Protein AF-A0A1J4JRG1-F1 (afdb_monomer)

pLDDT: mean 78.75, std 15.57, range [32.66, 96.19]

Secondary structure (DSSP, 8-state):
-HHHHHHHHTTSS---HHHHH-EEEEEEEEEE-TT-SS-EEEEEEEEEEE-SSTTEEEEEEEETTT--EEEEEEEEEETTEEEEEEEEEEETTEEEEEEEEEE--S--TT-EEEEEEETTTEEEEEEE-SSSEEEEEEEESSSS-EEEEEEEE-----SSHHHHHHHHHHHHHHHHHHHHHHHHHHHHHHHHHHHHHHHHHHHHHHHHHHHHHHHHHTT--

Mean p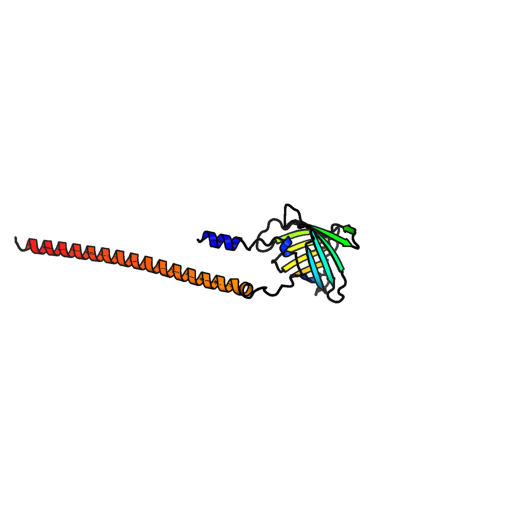redicted aligned error: 15.13 Å

Nearest PDB structures (foldseek):
  7sfp-assembly1_A  TM=6.034E-01  e=2.133E-04  Streptomyces ossamyceticus
  2o62-assembly1_A  TM=6.431E-01  e=3.168E-03  Nostoc punctiforme PCC 73102
  2o62-assembly2_B  TM=5.692E-01  e=1.614E-03  Nostoc punctiforme PCC 73102
  5yvf-assembly3_C  TM=5.705E-01  e=1.986E-03  Arabidopsis thaliana
  2vh9-assembly2_B  TM=2.323E-01  e=1.873E+00  Tropaeolum majus

Sequence (221 aa):
MFFFLLSLIFSETHADVQEIILGSWTVTAKHFSGKEEFPNEESFNFISRRTDTRSIITAQLFKTDVSDTVFNATLTFDSKSKGKFILTEYQSNHFIKTIANFDFSPILPPHISSVGDWGDDKTFNSILITNQIAQLTLFDKNSLNWTVFQFDKVGDAPKSFIDKYFSWIFLFVTFILIKVVVDIVRRIKTWKVRKEAEKILQEQEKQRRMKNGKKKGKKNH

Radius of gyration: 33.88 Å; Cα contacts (8 Å, |Δi|>4): 339; chains: 1; bounding box: 86×45×103 Å

Foldseek 3Di:
DVVVVVVVVVPPQCPQPLNLLAAKKKKWKFKDAVPDPGTDIFIWIKHWDADVPNQKIKIWIARPPPRDTPFTWIWGHDPVGSQWTWIFGDDPRDTDDTFDIFHQPPDDPDKTWGWAGGPDFWIWIKIDRDSFWIWIKIQGPVHRMIMIMIIGHPDDDPPDPCVVCVVVVVVVVVVVVVVVVVVVVVVVVVVVVVVVVVVVVVVVVVVVVVVVVVVVVVVVD

Solvent-accessible surface area (backbone atoms only — not comparable to full-atom values): 11956 Å² total; per-residue (Å²): 115,72,68,61,56,52,54,57,63,65,68,73,75,73,75,47,52,59,66,42,65,50,42,47,27,41,31,41,36,35,41,42,49,85,85,56,97,67,60,56,75,47,60,30,37,35,41,29,44,77,48,96,50,89,49,36,34,43,35,39,32,25,39,66,91,74,71,45,76,76,45,40,34,38,38,43,40,43,94,89,36,64,45,28,34,37,39,29,39,43,56,96,95,38,84,74,46,73,38,33,61,45,48,33,73,76,81,47,87,80,46,33,51,27,68,43,51,41,52,90,59,27,34,35,45,33,37,40,59,50,79,48,34,36,39,40,36,40,36,41,74,89,49,76,36,36,37,41,35,39,35,41,45,61,70,75,70,71,94,39,77,60,70,74,41,42,71,59,52,51,52,52,53,50,52,51,52,52,51,53,52,51,52,52,53,50,52,52,51,54,50,52,53,50,55,51,52,52,51,53,52,53,51,53,50,51,54,50,53,54,53,54,52,55,59,56,63,66,73,79,114

Organism: NCBI:txid1144522

Structure (mmCIF, N/CA/C/O backbone):
data_AF-A0A1J4JRG1-F1
#
_entry.id   AF-A0A1J4JRG1-F1
#
loop_
_atom_site.group_PDB
_atom_site.id
_atom_site.type_symbol
_atom_site.label_atom_id
_atom_site.label_alt_id
_atom_site.label_comp_id
_atom_site.label_asym_id
_atom_site.label_entity_id
_atom_site.label_seq_id
_atom_site.pdbx_PDB_ins_code
_atom_site.Cartn_x
_atom_site.Cartn_y
_atom_site.Cartn_z
_atom_site.occupancy
_atom_site.B_iso_or_equiv
_atom_site.auth_seq_id
_atom_site.auth_comp_id
_atom_site.auth_asym_id
_atom_site.auth_atom_id
_atom_site.pdbx_PDB_model_num
ATOM 1 N N . MET A 1 1 ? -23.161 9.918 26.002 1.00 43.69 1 MET A N 1
ATOM 2 C CA . MET A 1 1 ? -21.704 9.825 26.259 1.00 43.69 1 MET A CA 1
ATOM 3 C C . MET A 1 1 ? -21.064 8.602 25.599 1.00 43.69 1 MET A C 1
ATOM 5 O O . MET A 1 1 ? -20.063 8.776 24.927 1.00 43.69 1 MET A O 1
ATOM 9 N N . PHE A 1 2 ? -21.656 7.402 25.694 1.00 39.06 2 PHE A N 1
ATOM 10 C CA . PHE A 1 2 ? -21.130 6.182 25.045 1.00 39.06 2 PHE A CA 1
ATOM 11 C C . PHE A 1 2 ? -21.075 6.264 23.502 1.00 39.06 2 PHE A C 1
ATOM 13 O O . PHE A 1 2 ? -20.109 5.827 22.891 1.00 39.06 2 PHE A O 1
ATOM 20 N N . PHE A 1 3 ? -22.055 6.929 22.876 1.00 46.97 3 PHE A N 1
ATOM 21 C CA . PHE A 1 3 ? -22.068 7.167 21.424 1.00 46.97 3 PHE A CA 1
ATOM 22 C C . PHE A 1 3 ? -20.951 8.102 20.923 1.00 46.97 3 PHE A C 1
ATOM 24 O O . PHE A 1 3 ? -20.507 7.948 19.793 1.00 46.97 3 PHE A O 1
ATOM 31 N N . PHE A 1 4 ? -20.456 9.021 21.762 1.00 48.31 4 PHE A N 1
ATOM 32 C CA . PHE A 1 4 ? -19.384 9.959 21.387 1.00 48.31 4 PHE A CA 1
ATOM 33 C C . PHE A 1 4 ? -17.992 9.296 21.416 1.00 48.31 4 PHE A C 1
ATOM 35 O O . PHE A 1 4 ? -17.095 9.670 20.669 1.00 48.31 4 PHE A O 1
ATOM 42 N N . LEU A 1 5 ? -17.821 8.277 22.266 1.00 40.66 5 LEU A N 1
ATOM 43 C CA . LEU A 1 5 ? -16.620 7.437 22.300 1.00 40.66 5 LEU A CA 1
ATOM 44 C C . LEU A 1 5 ? -16.566 6.482 21.099 1.00 40.66 5 LEU A C 1
ATOM 46 O O . LEU A 1 5 ? -15.501 6.295 20.525 1.00 40.66 5 LEU A O 1
ATOM 50 N N . LEU A 1 6 ? -17.713 5.949 20.662 1.00 44.50 6 LEU A N 1
ATOM 51 C CA . LEU A 1 6 ? -17.804 5.168 19.423 1.00 44.50 6 LEU A CA 1
ATOM 52 C C . LEU A 1 6 ? -17.506 6.018 18.180 1.00 44.50 6 LEU A C 1
ATOM 54 O O . LEU A 1 6 ? -16.770 5.560 17.313 1.00 44.50 6 LEU A O 1
ATOM 58 N N . SER A 1 7 ? -17.987 7.265 18.105 1.00 40.38 7 SER A N 1
ATOM 59 C CA . SER A 1 7 ? -17.667 8.146 16.970 1.00 40.38 7 SER A CA 1
ATOM 60 C C . SER A 1 7 ? -16.185 8.526 16.890 1.00 40.38 7 SER A C 1
ATOM 62 O O . SER A 1 7 ? -15.688 8.754 15.794 1.00 40.38 7 SER A O 1
ATOM 64 N N . LEU A 1 8 ? -15.467 8.555 18.019 1.00 36.59 8 LEU A N 1
ATOM 65 C CA . LEU A 1 8 ? -14.012 8.757 18.032 1.00 36.59 8 LEU A CA 1
ATOM 66 C C . LEU A 1 8 ? -13.248 7.517 17.537 1.00 36.59 8 LEU A C 1
ATOM 68 O O . LEU A 1 8 ? -12.252 7.670 16.842 1.00 36.59 8 LEU A O 1
ATOM 72 N N . ILE A 1 9 ? -13.747 6.301 17.796 1.00 38.41 9 ILE A N 1
ATOM 73 C CA . ILE A 1 9 ? -13.143 5.047 17.298 1.00 38.41 9 ILE A CA 1
ATOM 74 C C . ILE A 1 9 ? -13.355 4.882 15.779 1.00 38.41 9 ILE A C 1
ATOM 76 O O . ILE A 1 9 ? -12.485 4.367 15.079 1.00 38.41 9 ILE A O 1
ATOM 80 N N . PHE A 1 10 ? -14.477 5.369 15.239 1.00 35.41 10 PHE A N 1
ATOM 81 C CA . PHE A 1 10 ? -14.722 5.384 13.789 1.00 35.41 10 PHE A CA 1
ATOM 82 C C . PHE A 1 10 ? -14.006 6.525 13.046 1.00 35.41 10 PHE A C 1
ATOM 84 O O . PHE A 1 10 ? -13.974 6.520 11.819 1.00 35.41 10 PHE A O 1
ATOM 91 N N . SER A 1 11 ? -13.415 7.492 13.755 1.00 32.66 11 SER A N 1
ATOM 92 C CA . SER A 1 11 ? -12.769 8.654 13.129 1.00 32.66 11 SER A CA 1
ATOM 93 C C . SER A 1 11 ? -11.347 8.381 12.618 1.00 32.66 11 SER A C 1
ATOM 95 O O . SER A 1 11 ? -10.850 9.173 11.823 1.00 32.66 11 SER A O 1
ATOM 97 N N . GLU A 1 12 ? -10.686 7.301 13.049 1.00 34.16 12 GLU A N 1
ATOM 98 C CA . GLU A 1 12 ? -9.278 7.019 12.697 1.00 34.16 12 GLU A CA 1
ATOM 99 C C . GLU A 1 12 ? -9.080 5.886 11.675 1.00 34.16 12 GLU A C 1
ATOM 101 O O . GLU A 1 12 ? -7.959 5.643 11.237 1.00 34.16 12 GLU A O 1
ATOM 106 N N . THR A 1 13 ? -10.134 5.185 11.249 1.00 36.94 13 THR A N 1
ATOM 107 C CA . THR A 1 13 ? -9.986 3.913 10.508 1.00 36.94 13 THR A CA 1
ATOM 108 C C . THR A 1 13 ? -10.100 4.008 8.985 1.00 36.94 13 THR A C 1
ATOM 110 O O . THR A 1 13 ? -9.980 2.994 8.301 1.00 36.94 13 THR A O 1
ATOM 113 N N . HIS A 1 14 ? -10.245 5.207 8.420 1.00 44.34 14 HIS A N 1
ATOM 114 C CA . HIS A 1 14 ? -10.275 5.403 6.967 1.00 44.34 14 HIS A CA 1
ATOM 115 C C . HIS A 1 14 ? -9.091 6.255 6.512 1.00 44.34 14 HIS A C 1
ATOM 117 O O . HIS A 1 14 ? -9.251 7.392 6.076 1.00 44.34 14 HIS A O 1
ATOM 123 N N . ALA A 1 15 ? -7.880 5.708 6.639 1.00 55.91 15 ALA A N 1
ATOM 124 C CA . ALA A 1 15 ? -6.738 6.262 5.925 1.00 55.91 15 ALA A CA 1
ATOM 125 C C . ALA A 1 15 ? -7.010 6.118 4.418 1.00 55.91 15 ALA A C 1
ATOM 127 O O . ALA A 1 15 ? -7.073 5.006 3.895 1.00 55.91 15 ALA A O 1
ATOM 128 N N . ASP A 1 16 ? -7.229 7.244 3.738 1.00 73.62 16 ASP A N 1
ATOM 129 C CA . ASP A 1 16 ? -7.405 7.278 2.288 1.00 73.62 16 ASP A CA 1
ATOM 130 C C . ASP A 1 16 ? -6.169 6.656 1.615 1.00 73.62 16 ASP A C 1
ATOM 132 O O . ASP A 1 16 ? -5.041 7.018 1.949 1.00 73.62 16 ASP A O 1
ATOM 136 N N . VAL A 1 17 ? -6.360 5.753 0.643 1.00 78.56 17 VAL A N 1
ATOM 137 C CA . VAL A 1 17 ? -5.266 5.093 -0.111 1.00 78.56 17 VAL A CA 1
ATOM 138 C C . VAL A 1 17 ? -4.256 6.110 -0.634 1.00 78.56 17 VAL A C 1
ATOM 140 O O . VAL A 1 17 ? -3.046 5.900 -0.567 1.00 78.56 17 VAL A O 1
ATOM 143 N N . GLN A 1 18 ? -4.764 7.252 -1.087 1.00 81.50 18 GLN A N 1
ATOM 144 C CA . GLN A 1 18 ? -3.955 8.380 -1.504 1.00 81.50 18 GLN A CA 1
ATOM 145 C C . GLN A 1 18 ? -2.983 8.870 -0.413 1.00 81.50 18 GLN A C 1
ATOM 147 O O . GLN A 1 18 ? -1.813 9.103 -0.702 1.00 81.50 18 GLN A O 1
ATOM 152 N N . GLU A 1 19 ? -3.448 9.023 0.827 1.00 79.56 19 GLU A N 1
ATOM 153 C CA . GLU A 1 19 ? -2.634 9.480 1.962 1.00 79.56 19 GLU A CA 1
ATOM 154 C C . GLU A 1 19 ? -1.678 8.383 2.452 1.00 79.56 19 GLU A C 1
ATOM 156 O O . GLU A 1 19 ? -0.568 8.672 2.903 1.00 79.56 19 GLU A O 1
ATOM 161 N N . ILE A 1 20 ? -2.071 7.110 2.312 1.00 83.56 20 ILE A N 1
ATOM 162 C CA . ILE A 1 20 ? -1.185 5.977 2.590 1.00 83.56 20 ILE A CA 1
ATOM 163 C C . ILE A 1 20 ? 0.016 6.033 1.651 1.00 83.56 20 ILE A C 1
ATOM 165 O O . ILE A 1 20 ? 1.139 6.040 2.140 1.00 83.56 20 ILE A O 1
ATOM 169 N N . ILE A 1 21 ? -0.198 6.141 0.336 1.00 86.12 21 ILE A N 1
ATOM 170 C CA . ILE A 1 21 ? 0.870 6.060 -0.674 1.00 86.12 21 ILE A CA 1
ATOM 171 C C . ILE A 1 21 ? 1.909 7.182 -0.531 1.00 86.12 21 ILE A C 1
ATOM 173 O O . ILE A 1 21 ? 3.077 6.953 -0.849 1.00 86.12 21 ILE A O 1
ATOM 177 N N . LEU A 1 22 ? 1.524 8.364 -0.040 1.00 88.31 22 LEU A N 1
ATOM 178 C CA . LEU A 1 22 ? 2.408 9.527 0.106 1.00 88.31 22 LEU A CA 1
ATOM 179 C C . LEU A 1 22 ? 3.579 9.285 1.070 1.00 88.31 22 LEU A C 1
ATOM 181 O O . LEU A 1 22 ? 3.385 8.797 2.184 1.00 88.31 22 LEU A O 1
ATOM 185 N N . GLY A 1 23 ? 4.778 9.724 0.684 1.00 88.12 23 GLY A N 1
ATOM 186 C CA . GLY A 1 23 ? 5.974 9.725 1.526 1.00 88.12 23 GLY A CA 1
ATOM 187 C C . GLY A 1 23 ? 7.106 8.858 0.982 1.00 88.12 23 GLY A C 1
ATOM 188 O O . GLY A 1 23 ? 7.150 8.528 -0.202 1.00 88.12 23 GLY A O 1
ATOM 189 N N . SER A 1 24 ? 8.041 8.523 1.867 1.00 90.06 24 SER A N 1
ATOM 190 C CA . SER A 1 24 ? 9.200 7.688 1.552 1.00 90.06 24 SER A CA 1
ATOM 191 C C . SER A 1 24 ? 8.970 6.256 2.020 1.00 90.06 24 SER A C 1
ATOM 193 O O . SER A 1 24 ? 8.485 6.020 3.126 1.00 90.06 24 SER A O 1
ATOM 195 N N . TRP A 1 25 ? 9.356 5.305 1.187 1.00 91.62 25 TRP A N 1
ATOM 196 C CA . TRP A 1 25 ? 9.201 3.878 1.405 1.00 91.62 25 TRP A CA 1
ATOM 197 C C . TRP A 1 25 ? 10.503 3.169 1.063 1.00 91.62 25 TRP A C 1
ATOM 199 O O . TRP A 1 25 ? 11.154 3.489 0.069 1.00 91.62 25 TRP A O 1
ATOM 209 N N . THR A 1 26 ? 10.858 2.180 1.864 1.00 92.06 26 THR A N 1
ATOM 210 C CA . THR A 1 26 ? 11.851 1.179 1.499 1.00 92.06 26 THR A CA 1
ATOM 211 C C . THR A 1 26 ? 11.127 0.056 0.776 1.00 92.06 26 THR A C 1
ATOM 213 O O . THR A 1 26 ? 10.070 -0.388 1.220 1.00 92.06 26 THR A O 1
ATOM 216 N N . VAL A 1 27 ? 11.665 -0.374 -0.361 1.00 93.12 27 VAL A N 1
ATOM 217 C CA . VAL A 1 27 ? 11.078 -1.436 -1.177 1.00 93.12 27 VAL A CA 1
ATOM 218 C C . VAL A 1 27 ? 12.051 -2.592 -1.262 1.00 93.12 27 VAL A C 1
ATOM 220 O O . VAL A 1 27 ? 13.172 -2.416 -1.730 1.00 93.12 27 VAL A O 1
ATOM 223 N N . THR A 1 28 ? 11.611 -3.777 -0.865 1.00 93.44 28 THR A N 1
ATOM 224 C CA . THR A 1 28 ? 12.355 -5.022 -1.056 1.00 93.44 28 THR A CA 1
ATOM 225 C C . THR A 1 28 ? 11.689 -5.819 -2.166 1.00 93.44 28 THR A C 1
ATOM 227 O O . THR A 1 28 ? 10.528 -6.209 -2.042 1.00 93.44 28 THR A O 1
ATOM 230 N N . ALA A 1 29 ? 12.410 -6.051 -3.259 1.00 93.44 29 ALA A N 1
ATOM 231 C CA . ALA A 1 29 ? 11.977 -6.903 -4.355 1.00 93.44 29 ALA A CA 1
ATOM 232 C C . ALA A 1 29 ? 12.548 -8.307 -4.165 1.00 93.44 29 ALA A C 1
ATOM 234 O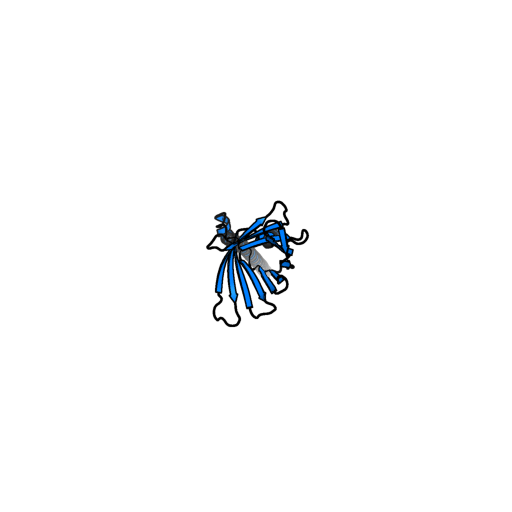 O . ALA A 1 29 ? 13.755 -8.468 -4.011 1.00 93.44 29 ALA A O 1
ATOM 235 N N . LYS A 1 30 ? 11.681 -9.315 -4.188 1.00 93.44 30 LYS A N 1
ATOM 236 C CA . LYS A 1 30 ? 12.048 -10.731 -4.138 1.00 93.44 30 LYS A CA 1
ATOM 237 C C . LYS A 1 30 ? 11.642 -11.384 -5.446 1.00 93.44 30 LYS A C 1
ATOM 239 O O . LYS A 1 30 ? 10.447 -11.468 -5.747 1.00 93.44 30 LYS A O 1
ATOM 244 N N . HIS A 1 31 ? 12.625 -11.820 -6.220 1.00 92.31 31 HIS A N 1
ATOM 245 C CA . HIS A 1 31 ? 12.409 -12.458 -7.512 1.00 92.31 31 HIS A CA 1
ATOM 246 C C . HIS A 1 31 ? 12.367 -13.970 -7.340 1.00 92.31 31 HIS A C 1
ATOM 248 O O . HIS A 1 31 ? 13.337 -14.573 -6.891 1.00 92.31 31 HIS A O 1
ATOM 254 N N . PHE A 1 32 ? 11.244 -14.577 -7.707 1.00 88.94 32 PHE A N 1
ATOM 255 C CA . PHE A 1 32 ? 11.055 -16.017 -7.657 1.00 88.94 32 PHE A CA 1
ATOM 256 C C . PHE A 1 32 ? 11.042 -16.565 -9.078 1.00 88.94 32 PHE A C 1
ATOM 258 O O . PHE A 1 32 ? 10.188 -16.213 -9.896 1.00 88.94 32 PHE A O 1
ATOM 265 N N . SER A 1 33 ? 11.998 -17.443 -9.351 1.00 86.25 33 SER A N 1
ATOM 266 C CA . SER A 1 33 ? 12.022 -18.298 -10.530 1.00 86.25 33 SER A CA 1
ATOM 267 C C . SER A 1 33 ? 11.584 -19.689 -10.095 1.00 86.25 33 SER A C 1
ATOM 269 O O . SER A 1 33 ? 12.077 -20.193 -9.088 1.00 86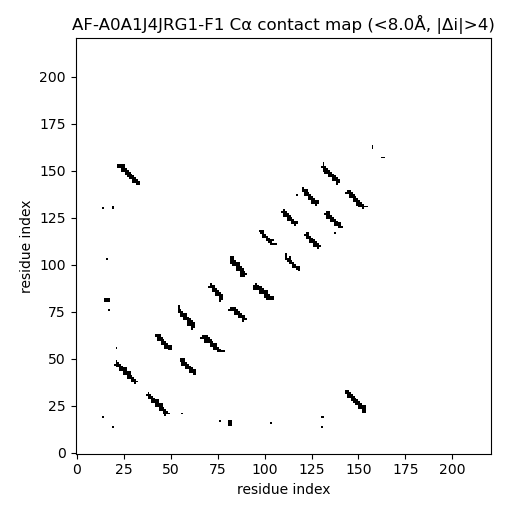.25 33 SER A O 1
ATOM 271 N N . GLY A 1 34 ? 10.693 -20.346 -10.843 1.00 72.25 34 GLY A N 1
ATOM 272 C CA . GLY A 1 34 ? 10.138 -21.662 -10.477 1.00 72.25 34 GLY A CA 1
ATOM 273 C C . GLY A 1 34 ? 11.157 -22.809 -10.318 1.00 72.25 34 GLY A C 1
ATOM 274 O O . GLY A 1 34 ? 10.755 -23.951 -10.113 1.00 72.25 34 GLY A O 1
ATOM 275 N N . LYS A 1 35 ? 12.460 -22.533 -10.450 1.00 70.81 35 LYS A N 1
ATOM 276 C CA . LYS A 1 35 ? 13.575 -23.481 -10.320 1.00 70.81 35 LYS A CA 1
ATOM 277 C C . LYS A 1 35 ? 14.546 -23.155 -9.176 1.00 70.81 35 LYS A C 1
ATOM 279 O O . LYS A 1 35 ? 15.436 -23.961 -8.928 1.00 70.81 35 LYS A O 1
ATOM 284 N N . GLU A 1 36 ? 14.421 -22.004 -8.519 1.00 72.25 36 GLU A N 1
ATOM 285 C CA . GLU A 1 36 ? 15.368 -21.550 -7.492 1.00 72.25 36 GLU A CA 1
ATOM 286 C C . GLU A 1 36 ? 14.787 -21.735 -6.083 1.00 72.25 36 GLU A C 1
ATOM 288 O O . GLU A 1 36 ? 13.634 -21.391 -5.830 1.00 72.25 36 GLU A O 1
ATOM 293 N N . GLU A 1 37 ? 15.583 -22.287 -5.159 1.00 66.50 37 GLU A N 1
ATOM 294 C CA . GLU A 1 37 ? 15.179 -22.497 -3.756 1.00 66.50 37 GLU A CA 1
ATOM 295 C C . GLU A 1 37 ? 15.139 -21.196 -2.939 1.00 66.50 37 GLU A C 1
ATOM 297 O O . GLU A 1 37 ? 14.394 -21.110 -1.962 1.00 66.50 37 GLU A O 1
ATOM 302 N N . PHE A 1 38 ? 15.905 -20.177 -3.340 1.00 72.62 38 PHE A N 1
ATOM 303 C CA . PHE A 1 38 ? 15.984 -18.893 -2.645 1.00 72.62 38 PHE A CA 1
ATOM 304 C C . PHE A 1 38 ? 15.781 -17.741 -3.630 1.00 72.62 38 PHE A C 1
ATOM 306 O O . PHE A 1 38 ? 16.437 -17.727 -4.671 1.00 72.62 38 PHE A O 1
ATOM 313 N N . PRO A 1 39 ? 14.900 -16.772 -3.323 1.00 81.06 39 PRO A N 1
ATOM 314 C CA . PRO A 1 39 ? 14.697 -15.625 -4.190 1.00 81.06 39 PRO A CA 1
ATOM 315 C C . PRO A 1 39 ? 15.914 -14.702 -4.167 1.00 81.06 39 PRO A C 1
ATOM 317 O O . PRO A 1 39 ? 16.517 -14.483 -3.115 1.00 81.06 39 PRO A O 1
ATOM 320 N N . ASN A 1 40 ? 16.228 -14.103 -5.314 1.00 84.81 40 ASN A N 1
ATOM 321 C CA . ASN A 1 40 ? 17.155 -12.978 -5.350 1.00 84.81 40 ASN A CA 1
ATOM 322 C C . ASN A 1 40 ? 16.465 -11.740 -4.756 1.00 84.81 40 ASN A C 1
ATOM 324 O O . ASN A 1 40 ? 15.316 -11.448 -5.108 1.00 84.81 40 ASN A O 1
ATOM 328 N N . GLU A 1 41 ? 17.151 -11.039 -3.853 1.00 88.75 41 GLU A N 1
ATOM 329 C CA . GLU A 1 41 ? 16.612 -9.886 -3.134 1.00 88.75 41 GLU A CA 1
ATOM 330 C C . GLU A 1 41 ? 17.321 -8.595 -3.554 1.00 88.75 41 GLU A C 1
ATOM 332 O O . GLU A 1 41 ? 18.543 -8.482 -3.479 1.00 88.75 41 GLU A O 1
ATOM 337 N N . GLU A 1 42 ? 16.539 -7.592 -3.947 1.00 89.56 42 GLU A N 1
ATOM 338 C CA . GLU A 1 42 ? 17.024 -6.244 -4.245 1.00 89.56 42 GLU A CA 1
ATOM 339 C C . GLU A 1 42 ? 16.297 -5.211 -3.382 1.00 89.56 42 GLU A C 1
ATOM 341 O O . GLU A 1 42 ? 15.131 -5.382 -3.024 1.00 89.56 42 GLU A O 1
ATOM 346 N N . SER A 1 43 ? 16.988 -4.124 -3.034 1.00 88.88 43 SER A N 1
ATOM 347 C CA . SER A 1 43 ? 16.432 -3.047 -2.212 1.00 88.88 43 SER A CA 1
ATOM 348 C C . SER A 1 43 ? 16.437 -1.714 -2.951 1.00 88.88 43 SER A C 1
ATOM 350 O O . SER A 1 43 ? 17.428 -1.324 -3.573 1.00 88.88 43 SER A O 1
ATOM 352 N N . PHE A 1 44 ? 15.332 -0.990 -2.827 1.00 90.94 44 PHE A N 1
ATOM 353 C CA . PHE A 1 44 ? 15.099 0.300 -3.460 1.00 90.94 44 PHE A CA 1
ATOM 354 C C . PHE A 1 44 ? 14.505 1.292 -2.464 1.00 90.94 44 PHE A C 1
ATOM 356 O O . PHE A 1 44 ? 13.916 0.915 -1.450 1.00 90.94 44 PHE A O 1
ATOM 363 N N . ASN A 1 45 ? 14.589 2.573 -2.803 1.00 89.62 45 ASN A N 1
ATOM 364 C CA . ASN A 1 45 ? 13.855 3.635 -2.130 1.00 89.62 45 ASN A CA 1
ATOM 365 C C . ASN A 1 45 ? 12.776 4.168 -3.066 1.00 89.62 45 ASN A C 1
ATOM 367 O O . ASN A 1 45 ? 13.067 4.582 -4.184 1.00 89.62 45 ASN A O 1
ATOM 371 N N . PHE A 1 46 ? 11.534 4.181 -2.608 1.00 90.44 46 PHE A N 1
ATOM 372 C CA . PHE A 1 46 ? 10.402 4.745 -3.324 1.00 90.44 46 PHE A CA 1
ATOM 373 C C . PHE A 1 46 ? 9.964 6.039 -2.644 1.00 90.44 46 PHE A C 1
ATOM 375 O O . PHE A 1 46 ? 9.698 6.065 -1.445 1.00 90.44 46 PHE A O 1
ATOM 382 N N . ILE A 1 47 ? 9.891 7.127 -3.402 1.00 89.19 47 ILE A N 1
ATOM 383 C CA . ILE A 1 47 ? 9.478 8.437 -2.903 1.00 89.19 47 ILE A CA 1
ATOM 384 C C . ILE A 1 47 ? 8.282 8.896 -3.715 1.00 89.19 47 ILE A C 1
ATOM 386 O O . ILE A 1 47 ? 8.357 8.987 -4.939 1.00 89.19 47 ILE A O 1
ATOM 390 N N . SER A 1 48 ? 7.199 9.242 -3.031 1.00 90.69 48 SER A N 1
ATOM 391 C CA . SER A 1 48 ? 5.999 9.789 -3.648 1.00 90.69 48 SER A CA 1
ATOM 392 C C . SER A 1 48 ? 5.661 11.165 -3.074 1.00 90.69 48 SER A C 1
ATOM 394 O O . SER A 1 48 ? 5.761 11.417 -1.868 1.00 90.69 48 SER A O 1
ATOM 396 N N . ARG A 1 49 ? 5.281 12.097 -3.950 1.00 88.00 49 ARG A N 1
ATOM 397 C CA . ARG A 1 49 ? 4.966 13.484 -3.593 1.00 88.00 49 ARG A CA 1
ATOM 398 C C . ARG A 1 49 ? 3.690 13.933 -4.275 1.00 88.00 49 ARG A C 1
ATOM 400 O O . ARG A 1 49 ? 3.423 13.612 -5.430 1.00 88.00 49 ARG A O 1
ATOM 407 N N . ARG A 1 50 ? 2.900 14.714 -3.546 1.00 86.38 50 ARG A N 1
ATOM 408 C CA . ARG A 1 50 ? 1.723 15.365 -4.112 1.00 86.38 50 ARG A CA 1
ATOM 409 C C . ARG A 1 50 ? 2.176 16.487 -5.041 1.00 86.38 50 ARG A C 1
ATOM 411 O O . ARG A 1 50 ? 3.080 17.241 -4.691 1.00 86.38 50 ARG A O 1
ATOM 418 N N . THR A 1 51 ? 1.537 16.598 -6.197 1.00 83.56 51 THR A N 1
ATOM 419 C CA . THR A 1 51 ? 1.674 17.784 -7.052 1.00 83.56 51 THR A CA 1
ATOM 420 C C . THR A 1 51 ? 0.723 18.889 -6.585 1.00 83.56 51 THR A C 1
ATOM 422 O O . THR A 1 51 ? -0.111 18.668 -5.701 1.00 83.56 51 THR A O 1
ATOM 425 N N . ASP A 1 52 ? 0.785 20.062 -7.218 1.00 77.88 52 ASP A N 1
ATOM 426 C CA . ASP A 1 52 ? -0.184 21.145 -6.991 1.00 77.88 52 ASP A CA 1
ATOM 427 C C . ASP A 1 52 ? -1.630 20.691 -7.260 1.00 77.88 52 ASP A C 1
ATOM 429 O O . ASP A 1 52 ? -2.586 21.172 -6.645 1.00 77.88 52 ASP A O 1
ATOM 433 N N . THR A 1 53 ? -1.800 19.697 -8.139 1.00 75.81 53 THR A N 1
ATOM 434 C CA . THR A 1 53 ? -3.092 19.066 -8.389 1.00 75.81 53 THR A CA 1
ATOM 435 C C . THR A 1 53 ? -3.340 17.968 -7.363 1.00 75.81 53 THR A C 1
ATOM 437 O O . THR A 1 53 ? -2.670 16.935 -7.337 1.00 75.81 53 THR A O 1
ATOM 440 N N . ARG A 1 54 ? -4.370 18.155 -6.530 1.00 70.19 54 ARG A N 1
ATOM 441 C CA . ARG A 1 54 ? -4.664 17.255 -5.408 1.00 70.19 54 ARG A CA 1
ATOM 442 C C . ARG A 1 54 ? -4.893 15.795 -5.786 1.00 70.19 54 ARG A C 1
ATOM 444 O O . ARG A 1 54 ? -4.758 14.984 -4.881 1.00 70.19 54 ARG A O 1
ATOM 451 N N . SER A 1 55 ? -5.247 15.464 -7.024 1.00 80.06 55 SER A N 1
ATOM 452 C CA . SER A 1 55 ? -5.478 14.094 -7.508 1.00 80.06 55 SER A CA 1
ATOM 453 C C . SER A 1 55 ? -4.248 13.443 -8.148 1.00 80.06 55 SER A C 1
ATOM 455 O O . SER A 1 55 ? -4.333 12.296 -8.574 1.00 80.06 55 SER A O 1
ATOM 457 N N . ILE A 1 56 ? -3.115 14.145 -8.236 1.00 80.56 56 ILE A N 1
ATOM 458 C CA . ILE A 1 56 ? -1.923 13.659 -8.935 1.00 80.56 56 ILE A CA 1
ATOM 459 C C . ILE A 1 56 ? -0.756 13.548 -7.953 1.00 80.56 56 ILE A C 1
ATOM 461 O O . ILE A 1 56 ? -0.395 14.513 -7.268 1.00 80.56 56 ILE A O 1
ATOM 465 N N . ILE A 1 57 ? -0.157 12.360 -7.917 1.00 85.75 57 ILE A N 1
ATOM 466 C CA . ILE A 1 57 ? 1.044 12.040 -7.147 1.00 85.75 57 ILE A CA 1
ATOM 467 C C . ILE A 1 57 ? 2.150 11.660 -8.128 1.00 85.75 57 ILE A C 1
ATOM 469 O O . ILE A 1 57 ? 1.953 10.797 -8.980 1.00 85.75 57 ILE A O 1
ATOM 473 N N . THR A 1 58 ? 3.318 12.278 -7.999 1.00 87.19 58 THR A N 1
ATOM 474 C CA . THR A 1 58 ? 4.533 11.824 -8.680 1.00 87.19 58 THR A CA 1
ATOM 475 C C . THR A 1 58 ? 5.266 10.839 -7.788 1.00 87.19 58 THR A C 1
ATOM 477 O O . THR A 1 58 ? 5.310 11.005 -6.569 1.00 87.19 58 THR A O 1
ATOM 480 N N . ALA A 1 59 ? 5.819 9.796 -8.389 1.00 88.12 59 ALA A N 1
ATOM 481 C CA . ALA A 1 59 ? 6.493 8.717 -7.697 1.00 88.12 59 ALA A CA 1
ATOM 482 C C . ALA A 1 59 ? 7.803 8.370 -8.401 1.00 88.12 59 ALA A C 1
ATOM 484 O O . ALA A 1 59 ? 7.863 8.319 -9.628 1.00 88.12 59 ALA A O 1
ATOM 485 N N . GLN A 1 60 ? 8.850 8.134 -7.621 1.00 87.06 60 GLN A N 1
ATOM 486 C CA . GLN A 1 60 ? 10.182 7.818 -8.121 1.00 87.06 60 GLN A CA 1
ATOM 487 C C . GLN A 1 60 ? 10.754 6.645 -7.332 1.00 87.06 60 GLN A C 1
ATOM 489 O O . GLN A 1 60 ? 10.648 6.616 -6.105 1.00 87.06 60 GLN A O 1
ATOM 494 N N . LEU A 1 61 ? 11.355 5.690 -8.034 1.00 87.38 61 LEU A N 1
ATOM 495 C CA . LEU A 1 61 ? 12.054 4.547 -7.462 1.00 87.38 61 LEU A CA 1
ATOM 496 C C . LEU A 1 61 ? 13.553 4.701 -7.719 1.00 87.38 61 LEU A C 1
ATOM 498 O O . LEU A 1 61 ? 13.978 4.866 -8.864 1.00 87.38 61 LEU A O 1
ATOM 502 N N . PHE A 1 62 ? 14.347 4.607 -6.662 1.00 85.44 62 PHE A N 1
ATOM 503 C CA . PHE A 1 62 ? 15.798 4.736 -6.684 1.00 85.44 62 PHE A CA 1
ATOM 504 C C . PHE A 1 62 ? 16.446 3.430 -6.250 1.00 85.44 62 PHE A C 1
ATOM 506 O O . PHE A 1 62 ? 15.998 2.811 -5.282 1.00 85.44 62 PHE A O 1
ATOM 513 N N . LYS A 1 63 ? 17.536 3.036 -6.908 1.00 82.94 63 LYS A N 1
ATOM 514 C CA . LYS A 1 63 ? 18.369 1.937 -6.414 1.00 82.94 63 LYS A CA 1
ATOM 515 C C . LYS A 1 63 ? 19.195 2.433 -5.230 1.00 82.94 63 LYS A C 1
ATOM 517 O O . LYS A 1 63 ? 19.875 3.454 -5.347 1.00 82.94 63 LYS A O 1
ATOM 522 N N . THR A 1 64 ? 19.134 1.726 -4.102 1.00 73.75 64 THR A N 1
ATOM 523 C CA . THR A 1 64 ? 19.719 2.183 -2.827 1.00 73.75 64 THR A CA 1
ATOM 524 C C . THR A 1 64 ? 21.220 2.466 -2.924 1.00 73.75 64 THR A C 1
ATOM 526 O O . THR A 1 64 ? 21.693 3.424 -2.319 1.00 73.75 64 THR A O 1
ATOM 529 N N . ASP A 1 65 ? 21.948 1.704 -3.741 1.00 68.75 65 ASP A N 1
ATOM 530 C CA . ASP A 1 65 ? 23.415 1.757 -3.775 1.00 68.75 65 ASP A CA 1
ATOM 531 C C . ASP A 1 65 ? 23.990 2.876 -4.655 1.00 68.75 65 ASP A C 1
ATOM 533 O O . ASP A 1 65 ? 25.130 3.289 -4.457 1.00 68.75 65 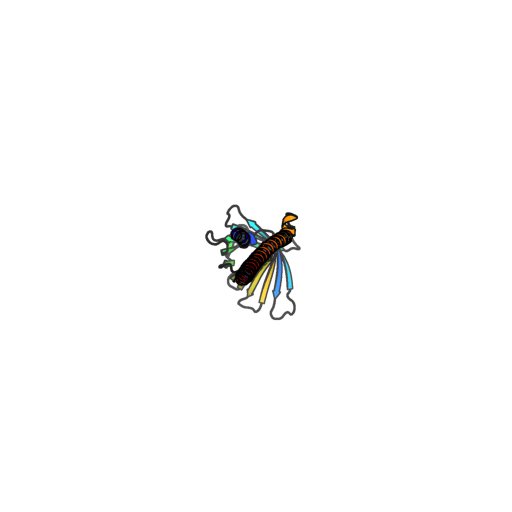ASP A O 1
ATOM 537 N N . VAL A 1 66 ? 23.227 3.366 -5.639 1.00 68.31 66 VAL A N 1
ATOM 538 C CA . VAL A 1 66 ? 23.758 4.255 -6.696 1.00 68.31 66 VAL A CA 1
ATOM 539 C C . VAL A 1 66 ? 23.033 5.603 -6.742 1.00 68.31 66 VAL A C 1
ATOM 541 O O . VAL A 1 66 ? 23.485 6.528 -7.402 1.00 68.31 66 VAL A O 1
ATOM 544 N N . SER A 1 67 ? 21.915 5.756 -6.018 1.00 68.00 67 SER A N 1
ATOM 545 C CA . SER A 1 67 ? 21.007 6.916 -6.133 1.00 68.00 67 SER A CA 1
ATOM 546 C C . SER A 1 67 ? 20.469 7.158 -7.553 1.00 68.00 67 SER A C 1
ATOM 548 O O . SER A 1 67 ? 19.842 8.184 -7.816 1.00 68.00 67 SER A O 1
ATOM 550 N N . ASP A 1 68 ? 20.653 6.193 -8.455 1.00 77.31 68 ASP A N 1
ATOM 551 C CA . ASP A 1 68 ? 20.114 6.237 -9.804 1.00 77.31 68 ASP A CA 1
ATOM 552 C C . ASP A 1 68 ? 18.606 6.004 -9.770 1.00 77.31 68 ASP A C 1
ATOM 554 O O . ASP A 1 68 ? 18.098 5.092 -9.105 1.00 77.31 68 ASP A O 1
ATOM 558 N N . THR A 1 69 ? 17.882 6.849 -10.506 1.00 78.75 69 THR A N 1
ATOM 559 C CA . THR A 1 69 ? 16.439 6.692 -10.687 1.00 78.75 69 THR A CA 1
ATOM 560 C C . THR A 1 69 ? 16.189 5.540 -11.648 1.00 78.75 69 THR A C 1
ATOM 562 O O . THR A 1 69 ? 16.531 5.620 -12.825 1.00 78.75 69 THR A O 1
ATOM 565 N N . VAL A 1 70 ? 15.581 4.475 -11.139 1.00 83.12 70 VAL A N 1
ATOM 566 C CA . VAL A 1 70 ? 15.265 3.264 -11.905 1.00 83.12 70 VAL A CA 1
ATOM 567 C C . VAL A 1 70 ? 13.909 3.401 -12.583 1.00 83.12 70 VAL A C 1
ATOM 569 O O . VAL A 1 70 ? 13.705 2.883 -13.675 1.00 83.12 70 VAL A O 1
ATOM 572 N N . PHE A 1 71 ? 12.973 4.101 -11.940 1.00 83.06 71 PHE A N 1
ATOM 573 C CA . PHE A 1 71 ? 11.609 4.210 -12.432 1.00 83.06 71 PHE A CA 1
ATOM 574 C C . PHE A 1 71 ? 10.957 5.519 -11.991 1.00 83.06 71 PHE A C 1
ATOM 576 O O . PHE A 1 71 ? 11.084 5.937 -10.840 1.00 83.06 71 PHE A O 1
ATOM 583 N N . ASN A 1 72 ? 10.238 6.153 -12.913 1.00 85.50 72 ASN A N 1
ATOM 584 C CA . ASN A 1 72 ? 9.484 7.378 -12.686 1.00 85.50 72 ASN A CA 1
ATOM 585 C C . ASN A 1 72 ? 8.036 7.146 -13.104 1.00 85.50 72 ASN A C 1
ATOM 587 O O . ASN A 1 72 ? 7.751 6.716 -14.221 1.00 85.50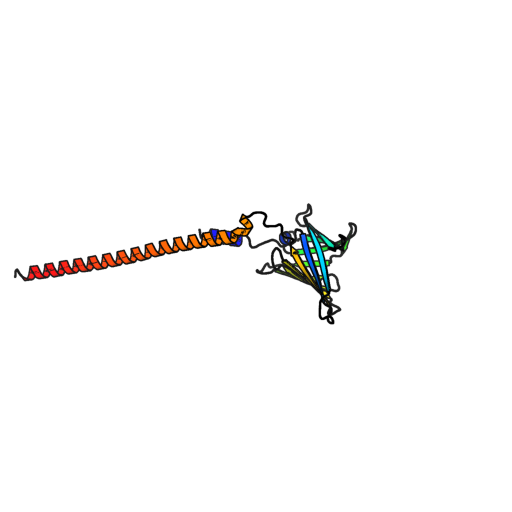 72 ASN A O 1
ATOM 591 N N . ALA A 1 73 ? 7.117 7.474 -12.209 1.00 88.00 73 ALA A N 1
ATOM 592 C CA . ALA A 1 73 ? 5.703 7.242 -12.400 1.00 88.00 73 ALA A CA 1
ATOM 593 C C . ALA A 1 73 ? 4.862 8.432 -11.954 1.00 88.00 73 ALA A C 1
ATOM 595 O O . ALA A 1 73 ? 5.225 9.212 -11.075 1.00 88.00 73 ALA A O 1
ATOM 596 N N . THR A 1 74 ? 3.680 8.523 -12.545 1.00 88.69 74 THR A N 1
ATOM 597 C CA . THR A 1 74 ? 2.595 9.379 -12.084 1.00 88.69 74 THR A CA 1
ATOM 598 C C . THR A 1 74 ? 1.403 8.510 -11.721 1.00 88.69 74 THR A C 1
ATOM 600 O O . THR A 1 74 ? 1.013 7.624 -12.481 1.00 88.69 74 THR A O 1
ATOM 603 N N . LEU A 1 75 ? 0.832 8.771 -10.550 1.00 89.31 75 LEU A N 1
ATOM 604 C CA . LEU A 1 75 ? -0.402 8.170 -10.077 1.00 89.31 75 LEU A CA 1
ATOM 605 C C . LEU A 1 75 ? -1.507 9.220 -10.184 1.00 89.31 75 LEU A C 1
ATOM 607 O O . LEU A 1 75 ? -1.440 10.272 -9.540 1.00 89.31 75 LEU A O 1
ATOM 611 N N . THR A 1 76 ? -2.524 8.934 -10.989 1.00 88.94 76 THR A N 1
ATOM 612 C CA . THR A 1 76 ? -3.677 9.819 -11.194 1.00 88.94 76 THR A CA 1
ATOM 613 C C . THR A 1 76 ? -4.911 9.206 -10.550 1.00 88.94 76 THR A C 1
ATOM 615 O O . THR A 1 76 ? -5.410 8.183 -11.012 1.00 88.94 76 THR A O 1
ATOM 618 N N . PHE A 1 77 ? -5.395 9.827 -9.477 1.00 85.06 77 PHE A N 1
ATOM 619 C CA . PHE A 1 77 ? -6.550 9.370 -8.707 1.00 85.06 77 PHE A CA 1
ATOM 620 C C . PHE A 1 77 ? -7.862 9.855 -9.316 1.00 85.06 77 PHE A C 1
ATOM 622 O O . PHE A 1 77 ? -7.963 10.989 -9.796 1.00 85.06 77 PHE A O 1
ATOM 629 N N . ASP A 1 78 ? -8.893 9.017 -9.230 1.00 81.69 78 ASP A N 1
ATOM 630 C CA . ASP A 1 78 ? -10.249 9.417 -9.580 1.00 81.69 78 ASP A CA 1
ATOM 631 C C . ASP A 1 78 ? -10.773 10.445 -8.564 1.00 81.69 78 ASP A C 1
ATOM 633 O O . ASP A 1 78 ? -10.811 10.215 -7.356 1.00 81.69 78 ASP A O 1
ATOM 637 N N . SER A 1 79 ? -11.248 11.582 -9.072 1.00 74.62 79 SER A N 1
ATOM 638 C CA . SER A 1 79 ? -11.935 12.619 -8.292 1.00 74.62 79 SER A CA 1
ATOM 639 C C . SER A 1 79 ? -13.099 12.100 -7.435 1.00 74.62 79 SER A C 1
ATOM 641 O O . SER A 1 79 ? -13.411 12.692 -6.401 1.00 74.62 79 SER A O 1
ATOM 643 N N . LYS A 1 80 ? -13.748 11.009 -7.860 1.00 74.00 80 LYS A N 1
ATOM 644 C CA . LYS A 1 80 ? -14.913 10.408 -7.203 1.00 74.00 80 LYS A CA 1
ATOM 645 C C . LYS A 1 80 ? -14.556 9.225 -6.306 1.00 74.00 80 LYS A C 1
ATOM 647 O O . LYS A 1 80 ? -15.382 8.844 -5.481 1.00 74.00 80 LYS A O 1
ATOM 652 N N . SER A 1 81 ? -13.359 8.650 -6.444 1.00 71.75 81 SER A N 1
ATOM 653 C CA . SER A 1 81 ? -12.903 7.524 -5.628 1.00 71.75 81 SER A CA 1
ATOM 654 C C . SER A 1 81 ? -11.429 7.652 -5.270 1.00 71.75 81 SER A C 1
ATOM 656 O O . SER A 1 81 ? -10.538 7.436 -6.086 1.00 71.75 81 SER A O 1
ATOM 658 N N . LYS A 1 82 ? -11.169 7.906 -3.988 1.00 70.75 82 LYS A N 1
ATOM 659 C CA . LYS A 1 82 ? -9.811 8.029 -3.447 1.00 70.75 82 LYS A CA 1
ATOM 660 C C . LYS A 1 82 ? -9.051 6.698 -3.348 1.00 70.75 82 LYS A C 1
ATOM 662 O O . LYS A 1 82 ? -7.874 6.707 -3.002 1.00 70.75 82 LYS A O 1
ATOM 667 N N . GLY A 1 83 ? -9.713 5.574 -3.640 1.00 77.75 83 GLY A N 1
ATOM 668 C CA . GLY A 1 83 ? -9.121 4.234 -3.725 1.00 77.75 83 GLY A CA 1
ATOM 669 C C . GLY A 1 83 ? -8.857 3.755 -5.155 1.00 77.75 83 GLY A C 1
ATOM 670 O O . GLY A 1 83 ? -8.345 2.651 -5.324 1.00 77.75 83 GLY A O 1
ATOM 671 N N . LYS A 1 84 ? -9.205 4.559 -6.171 1.00 87.38 84 LYS A N 1
ATOM 672 C CA . LYS A 1 84 ? -8.993 4.232 -7.585 1.00 87.38 84 LYS A CA 1
ATOM 673 C C . LYS A 1 84 ? -7.96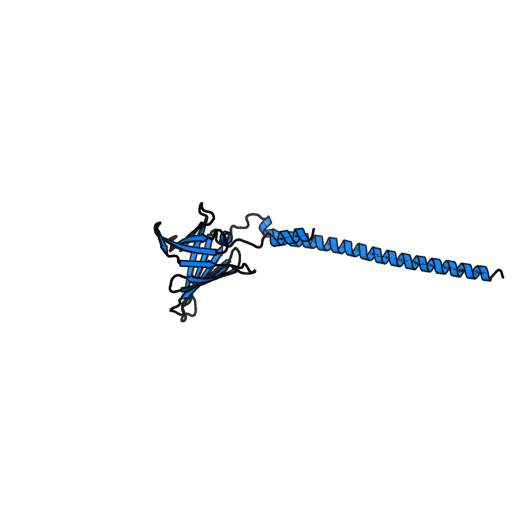8 5.164 -8.200 1.00 87.38 84 LYS A C 1
ATOM 675 O O . LYS A 1 84 ? -8.114 6.385 -8.112 1.00 87.38 84 LYS A O 1
ATOM 680 N N . PHE A 1 85 ? -6.953 4.604 -8.844 1.00 89.56 85 PHE A N 1
ATOM 681 C CA . PHE A 1 85 ? -5.954 5.398 -9.548 1.00 89.56 85 PHE A CA 1
ATOM 682 C C . PHE A 1 85 ? -5.319 4.646 -10.710 1.00 89.56 85 PHE A C 1
ATOM 684 O O . PHE A 1 85 ? -5.318 3.420 -10.766 1.00 89.56 85 PHE A O 1
ATOM 691 N N . ILE A 1 86 ? -4.749 5.415 -11.628 1.00 91.06 86 ILE A N 1
ATOM 692 C CA . ILE A 1 86 ? -4.013 4.919 -12.787 1.00 91.06 86 ILE A CA 1
ATOM 693 C C . ILE A 1 86 ? -2.527 5.174 -12.557 1.00 91.06 86 ILE A C 1
ATOM 695 O O . ILE A 1 86 ? -2.139 6.303 -12.250 1.00 91.06 86 ILE A O 1
ATOM 699 N N . LEU A 1 87 ? -1.702 4.141 -12.715 1.00 91.88 87 LEU A N 1
ATOM 700 C CA . LEU A 1 87 ? -0.245 4.232 -12.708 1.00 91.88 87 LEU A CA 1
ATOM 701 C C . LEU A 1 87 ? 0.264 4.396 -14.142 1.00 91.88 87 LEU A C 1
ATOM 703 O O . LEU A 1 87 ? 0.012 3.548 -15.000 1.00 91.88 87 LEU A O 1
ATOM 707 N N . THR A 1 88 ? 1.013 5.465 -14.390 1.00 89.94 88 THR A N 1
ATOM 708 C CA . THR A 1 88 ? 1.563 5.792 -15.713 1.00 89.94 88 THR A CA 1
ATOM 709 C C . THR A 1 88 ? 3.062 6.035 -15.619 1.00 89.94 88 THR A C 1
ATOM 711 O O . THR A 1 88 ? 3.505 6.763 -14.732 1.00 89.94 88 THR A O 1
ATOM 714 N N . GLU A 1 89 ? 3.839 5.451 -16.530 1.00 86.12 89 GLU A N 1
ATOM 715 C CA . GLU A 1 89 ? 5.286 5.670 -16.614 1.00 86.12 89 GLU A CA 1
ATOM 716 C C . GLU A 1 89 ? 5.627 7.008 -17.275 1.00 86.12 89 GLU A C 1
ATOM 718 O O . GLU A 1 89 ? 5.006 7.409 -18.267 1.00 86.12 89 GLU A O 1
ATOM 723 N N . TYR A 1 90 ? 6.653 7.666 -16.739 1.00 74.75 90 TYR A N 1
ATOM 724 C CA . TYR A 1 90 ? 7.199 8.920 -17.243 1.00 74.75 90 TYR A CA 1
ATOM 725 C C . TYR A 1 90 ? 8.696 8.793 -17.514 1.00 74.75 90 TYR A C 1
ATOM 727 O O . TYR A 1 90 ? 9.461 8.423 -16.629 1.00 74.75 90 TYR A O 1
ATOM 735 N N . GLN A 1 91 ? 9.149 9.218 -18.691 1.00 65.62 91 GLN A N 1
ATOM 736 C CA . GLN A 1 91 ? 10.575 9.374 -18.984 1.00 65.62 91 GLN A CA 1
ATOM 737 C C . GLN A 1 91 ? 10.781 10.692 -19.721 1.00 65.62 91 GLN A C 1
ATOM 739 O O . GLN A 1 91 ? 10.058 11.004 -20.665 1.00 65.62 91 GLN A O 1
ATOM 744 N N . SER A 1 92 ? 11.749 11.493 -19.268 1.00 60.50 92 SER A N 1
ATOM 745 C CA . SER A 1 92 ? 12.159 12.734 -19.945 1.00 60.50 92 SER A CA 1
ATOM 746 C C . SER A 1 92 ? 10.984 13.655 -20.327 1.00 60.50 92 SER A C 1
ATOM 748 O O . SER A 1 92 ? 10.890 14.135 -21.457 1.00 60.50 92 SER A O 1
ATOM 750 N N . ASN A 1 93 ? 10.066 13.884 -19.379 1.00 57.62 93 ASN A N 1
ATOM 751 C CA . ASN A 1 93 ? 8.873 14.734 -19.517 1.00 57.62 93 ASN A CA 1
ATOM 752 C C . ASN A 1 93 ? 7.815 14.277 -20.541 1.00 57.62 93 ASN A C 1
ATOM 754 O O . ASN A 1 93 ? 6.906 15.050 -20.837 1.00 57.62 93 ASN A O 1
ATOM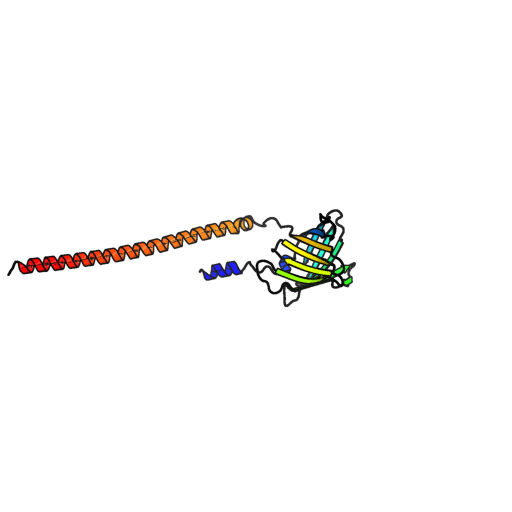 758 N N . HIS A 1 94 ? 7.878 13.040 -21.038 1.00 58.44 94 HIS A N 1
ATOM 759 C CA . HIS A 1 94 ? 6.864 12.482 -21.932 1.00 58.44 94 HIS A CA 1
ATOM 760 C C . HIS A 1 94 ? 6.142 11.301 -21.279 1.00 58.44 94 HIS A C 1
ATOM 762 O O . HIS A 1 94 ? 6.756 10.460 -20.617 1.00 58.44 94 HIS A O 1
ATOM 768 N N . PHE A 1 95 ? 4.823 11.254 -21.483 1.00 62.19 95 PHE A N 1
ATOM 769 C CA . PHE A 1 95 ? 4.005 10.093 -21.151 1.00 62.19 95 PHE A CA 1
ATOM 770 C C . PHE A 1 95 ? 4.407 8.930 -22.050 1.00 62.19 95 PHE A C 1
ATOM 772 O O . PHE A 1 95 ? 4.389 9.073 -23.274 1.00 62.19 95 PHE A O 1
ATOM 779 N N . ILE A 1 96 ? 4.738 7.787 -21.453 1.00 71.06 96 ILE A N 1
ATOM 780 C CA . ILE A 1 96 ? 5.100 6.599 -22.229 1.00 71.06 96 ILE A CA 1
ATOM 781 C C . ILE A 1 96 ? 3.903 5.667 -22.336 1.00 71.06 96 ILE A C 1
ATOM 783 O O . ILE A 1 96 ? 3.423 5.383 -23.432 1.00 71.06 96 ILE A O 1
ATOM 787 N N . LYS A 1 97 ? 3.432 5.162 -21.193 1.00 82.00 97 LYS A N 1
ATOM 788 C CA . LYS A 1 97 ? 2.469 4.063 -21.167 1.00 82.00 97 LYS A CA 1
ATOM 789 C C . LYS A 1 97 ? 1.735 3.999 -19.833 1.00 82.00 97 LYS A C 1
ATOM 791 O O . LYS A 1 97 ? 2.335 4.150 -18.766 1.00 82.00 97 LYS A O 1
ATOM 796 N N . THR A 1 98 ? 0.433 3.735 -19.894 1.00 87.12 98 THR A N 1
ATOM 797 C CA . THR A 1 98 ? -0.340 3.307 -18.726 1.00 87.12 98 THR A CA 1
ATOM 798 C C . THR A 1 98 ? 0.074 1.892 -18.354 1.00 87.12 98 THR A C 1
ATOM 800 O O . THR A 1 98 ? -0.010 0.981 -19.175 1.00 87.12 98 THR A O 1
ATOM 803 N N . ILE A 1 99 ? 0.528 1.716 -17.119 1.00 90.19 99 ILE A N 1
ATOM 804 C CA . ILE A 1 99 ? 1.023 0.432 -16.630 1.00 90.19 99 ILE A CA 1
ATOM 805 C C . ILE A 1 99 ? -0.104 -0.368 -15.997 1.00 90.19 99 ILE A C 1
ATOM 807 O O . ILE A 1 99 ? -0.267 -1.540 -16.310 1.00 90.19 99 ILE A O 1
ATOM 811 N N . ALA A 1 100 ? -0.864 0.244 -15.093 1.00 93.00 100 ALA A N 1
ATOM 812 C CA . ALA A 1 100 ? -1.855 -0.476 -14.308 1.00 93.00 100 ALA A CA 1
ATOM 813 C C . ALA A 1 100 ? -2.966 0.454 -13.825 1.00 93.00 100 ALA A C 1
ATOM 815 O O . ALA A 1 100 ? -2.742 1.638 -13.563 1.00 93.00 100 ALA A O 1
ATOM 816 N N . ASN A 1 101 ? -4.156 -0.117 -13.659 1.00 92.56 101 ASN A N 1
ATOM 817 C CA . ASN A 1 101 ? -5.297 0.527 -13.023 1.00 92.56 101 ASN A CA 1
ATOM 818 C C . ASN A 1 101 ? -5.543 -0.154 -11.680 1.00 92.56 101 ASN A C 1
ATOM 820 O O . ASN A 1 101 ? -5.747 -1.364 -11.631 1.00 92.56 101 ASN A O 1
ATOM 824 N N . PHE A 1 102 ? -5.531 0.623 -10.606 1.00 91.31 102 PHE A N 1
ATOM 825 C CA . PHE A 1 102 ? -5.759 0.145 -9.253 1.00 91.31 102 PHE A CA 1
ATOM 826 C C . PHE A 1 102 ? -7.172 0.492 -8.805 1.00 91.31 102 PHE A C 1
ATOM 828 O O . PHE A 1 102 ? -7.628 1.623 -8.990 1.00 91.31 102 PHE A O 1
ATOM 835 N N . ASP A 1 103 ? -7.841 -0.471 -8.179 1.00 89.56 103 ASP A N 1
ATOM 836 C CA . ASP A 1 103 ? -9.138 -0.292 -7.539 1.00 89.56 103 ASP A CA 1
ATOM 837 C C . ASP A 1 103 ? -9.159 -1.021 -6.197 1.00 89.56 103 ASP A C 1
ATOM 839 O O . ASP A 1 103 ? -9.357 -2.229 -6.125 1.00 89.56 103 ASP A O 1
ATOM 843 N N . PHE A 1 104 ? -8.963 -0.262 -5.121 1.00 83.88 104 PHE A N 1
ATOM 844 C CA . PHE A 1 104 ? -9.003 -0.764 -3.748 1.00 83.88 104 PHE A CA 1
ATOM 845 C C . PHE A 1 104 ? -10.416 -0.691 -3.128 1.00 83.88 104 PHE A C 1
ATOM 847 O O . PHE A 1 104 ? -10.564 -0.518 -1.915 1.00 83.88 104 PHE A O 1
ATOM 854 N N . SER A 1 105 ? -11.470 -0.763 -3.950 1.00 70.12 105 SER A N 1
ATOM 855 C CA . SER A 1 105 ? -12.869 -0.634 -3.516 1.00 70.12 105 SER A CA 1
ATOM 856 C C . SER A 1 105 ? -13.599 -1.989 -3.502 1.00 70.12 105 SER A C 1
ATOM 858 O O . SER A 1 105 ? -13.514 -2.721 -4.486 1.00 70.12 105 SER A O 1
ATOM 860 N N . PRO A 1 106 ? -14.429 -2.294 -2.481 1.00 59.34 106 PRO A N 1
ATOM 861 C CA . PRO A 1 106 ? -14.674 -1.527 -1.259 1.00 59.34 106 PRO A CA 1
ATOM 862 C C . PRO A 1 106 ? -13.611 -1.769 -0.173 1.00 59.34 106 PRO A C 1
ATOM 864 O O . PRO A 1 106 ? -13.041 -2.850 -0.061 1.00 59.34 106 PRO A O 1
ATOM 867 N N . ILE A 1 107 ? -13.410 -0.760 0.678 1.00 61.59 107 ILE A N 1
ATOM 868 C CA . ILE A 1 107 ? -12.507 -0.821 1.832 1.00 61.59 107 ILE A CA 1
ATOM 869 C C . ILE A 1 107 ? -13.133 -1.734 2.896 1.00 61.59 107 ILE A C 1
ATOM 871 O O . ILE A 1 107 ? -13.978 -1.297 3.677 1.00 61.59 107 ILE A O 1
ATOM 875 N N . LEU A 1 108 ? -12.746 -3.009 2.915 1.00 50.09 108 LEU A N 1
ATOM 876 C CA . LEU A 1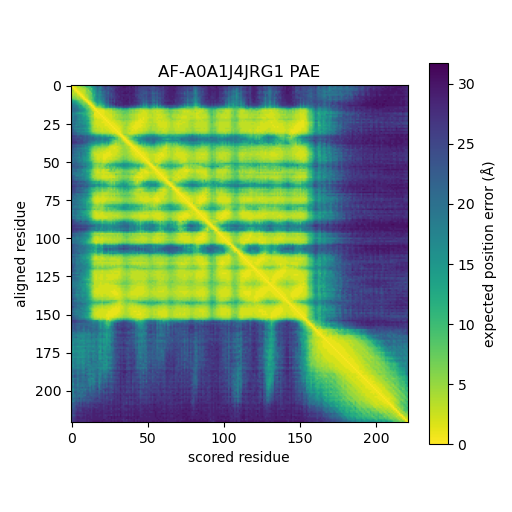 108 ? -13.095 -3.948 3.980 1.00 50.09 108 LEU A CA 1
ATOM 877 C C . LEU A 1 108 ? -11.865 -4.152 4.881 1.00 50.09 108 LEU A C 1
ATOM 879 O O . LEU A 1 108 ? -10.851 -4.655 4.409 1.00 50.09 108 LEU A O 1
ATOM 883 N N . PRO A 1 109 ? -11.907 -3.764 6.168 1.00 52.47 109 PRO A N 1
ATOM 884 C CA . PRO A 1 109 ? -10.823 -4.049 7.108 1.00 52.47 109 PRO A CA 1
ATOM 885 C C . PRO A 1 109 ? -10.590 -5.567 7.248 1.00 52.47 109 PRO A C 1
ATOM 887 O O . PRO A 1 109 ? -11.560 -6.324 7.171 1.00 52.47 109 PRO A O 1
ATOM 890 N N . PRO A 1 110 ? -9.358 -6.041 7.531 1.00 53.19 110 PRO A N 1
ATOM 891 C CA . PRO A 1 110 ? -8.186 -5.275 7.974 1.00 53.19 110 PRO A CA 1
ATOM 892 C C . PRO A 1 110 ? -7.173 -4.913 6.871 1.00 53.19 110 PRO A C 1
ATOM 894 O O . PRO A 1 110 ? -6.210 -4.220 7.171 1.00 53.19 110 PRO A O 1
ATOM 897 N N . HIS A 1 111 ? -7.368 -5.364 5.631 1.00 67.25 111 HIS A N 1
ATOM 898 C CA . HIS A 1 111 ? -6.476 -5.113 4.493 1.00 67.25 111 HIS A CA 1
ATOM 899 C C . HIS A 1 111 ? -7.306 -4.838 3.239 1.00 67.25 111 HIS A C 1
ATOM 901 O O . HIS A 1 111 ? -8.361 -5.435 3.053 1.00 67.25 111 HIS A O 1
ATOM 907 N N . ILE A 1 112 ? -6.819 -3.963 2.363 1.00 81.81 112 ILE A N 1
ATOM 908 C CA . ILE A 1 112 ? -7.457 -3.687 1.070 1.00 81.81 112 ILE A CA 1
ATOM 909 C C . ILE A 1 112 ? -6.568 -4.200 -0.047 1.00 81.81 112 ILE A C 1
ATOM 911 O O . ILE A 1 112 ? -5.349 -4.047 0.009 1.00 81.81 112 ILE A O 1
ATOM 915 N N . SER A 1 113 ? -7.169 -4.812 -1.058 1.00 87.06 113 SER A N 1
ATOM 916 C CA . SER A 1 113 ? -6.439 -5.358 -2.194 1.00 87.06 113 SER A CA 1
ATOM 917 C C . SER A 1 113 ? -6.977 -4.839 -3.519 1.00 87.06 113 SER A C 1
ATOM 919 O O . SER A 1 113 ? -8.118 -4.397 -3.619 1.00 87.06 113 SER A O 1
ATOM 921 N N . SER A 1 114 ? -6.117 -4.879 -4.529 1.00 90.31 114 SER A N 1
ATOM 922 C CA . SER A 1 114 ? -6.417 -4.560 -5.916 1.00 90.31 114 SER A CA 1
ATOM 923 C C . SER A 1 114 ? -5.722 -5.592 -6.788 1.00 90.31 114 SER A C 1
ATOM 925 O O . SER A 1 114 ? -4.531 -5.852 -6.622 1.00 90.31 114 SER A O 1
ATOM 927 N N . VAL A 1 115 ? -6.448 -6.145 -7.750 1.00 92.44 115 VAL A N 1
ATOM 928 C CA . VAL A 1 115 ? -5.917 -7.086 -8.739 1.00 92.44 115 VAL A CA 1
ATOM 929 C C . VAL A 1 115 ? -6.191 -6.559 -10.137 1.00 92.44 115 VAL A C 1
ATOM 931 O O . VAL A 1 115 ? -7.204 -5.897 -10.362 1.00 92.44 115 VAL A O 1
ATOM 934 N N . GLY A 1 116 ? -5.301 -6.846 -11.077 1.00 93.19 116 GLY A N 1
ATOM 935 C CA . GLY A 1 116 ? -5.470 -6.396 -12.452 1.00 93.19 116 GLY A CA 1
ATOM 936 C C . GLY A 1 116 ? -4.300 -6.766 -13.347 1.00 93.19 116 GLY A C 1
ATOM 937 O O . GLY A 1 116 ? -3.443 -7.572 -12.985 1.00 93.19 116 GLY A O 1
ATOM 938 N N . ASP A 1 117 ? -4.274 -6.158 -14.525 1.00 95.00 117 ASP A N 1
ATOM 939 C CA . ASP A 1 117 ? -3.185 -6.303 -15.482 1.00 95.00 117 ASP A CA 1
ATOM 940 C C . ASP A 1 117 ? -2.085 -5.267 -15.229 1.00 95.00 117 ASP A C 1
ATOM 942 O O . ASP A 1 117 ? -2.354 -4.116 -14.874 1.00 95.00 117 ASP A O 1
ATOM 946 N N . TRP A 1 118 ? -0.837 -5.694 -15.413 1.00 92.00 118 TRP A N 1
ATOM 947 C CA . TRP A 1 118 ? 0.347 -4.847 -15.369 1.00 92.00 118 TRP A CA 1
ATOM 948 C C . TRP A 1 118 ? 0.996 -4.855 -16.752 1.00 92.00 118 TRP A C 1
ATOM 950 O O . TRP A 1 118 ? 1.704 -5.791 -17.125 1.00 92.00 118 TRP A O 1
ATOM 960 N N . GLY A 1 119 ? 0.726 -3.817 -17.538 1.00 88.44 119 GLY A N 1
ATOM 961 C CA . GLY A 1 119 ? 1.023 -3.807 -18.963 1.00 88.44 119 GLY A CA 1
ATOM 962 C C . GLY A 1 119 ? 0.276 -4.926 -19.692 1.00 88.44 119 GLY A C 1
ATOM 963 O O . GLY A 1 119 ? -0.866 -5.242 -19.364 1.00 88.44 119 GLY A O 1
ATOM 964 N N . ASP A 1 120 ? 0.933 -5.530 -20.681 1.00 87.44 120 ASP A N 1
ATOM 965 C CA . ASP A 1 120 ? 0.302 -6.543 -21.537 1.00 87.44 120 ASP A CA 1
ATOM 966 C C . ASP A 1 120 ? 0.605 -7.975 -21.059 1.00 87.44 120 ASP A C 1
ATOM 968 O O . ASP A 1 120 ? -0.212 -8.885 -21.212 1.00 87.44 120 ASP A O 1
ATOM 972 N N . ASP A 1 121 ? 1.764 -8.178 -20.430 1.00 91.38 121 ASP A N 1
ATOM 973 C CA . ASP A 1 121 ? 2.374 -9.490 -20.208 1.00 91.38 121 ASP A CA 1
ATOM 974 C C . ASP A 1 121 ? 2.362 -9.959 -18.747 1.00 91.38 121 ASP A C 1
ATOM 976 O O . ASP A 1 121 ? 2.741 -11.096 -18.470 1.00 91.38 121 ASP A O 1
ATOM 980 N N . LYS A 1 122 ? 1.906 -9.125 -17.808 1.00 93.94 122 LYS A N 1
ATOM 981 C CA . LYS A 1 122 ? 1.866 -9.458 -16.378 1.00 93.94 122 LYS A CA 1
ATOM 982 C C . LYS A 1 122 ? 0.494 -9.203 -15.778 1.00 93.94 122 LYS A C 1
ATOM 984 O O . LYS A 1 122 ? -0.279 -8.378 -16.265 1.00 93.94 122 LYS A O 1
ATOM 989 N N . THR A 1 123 ? 0.190 -9.912 -14.702 1.00 95.50 123 THR A N 1
ATOM 990 C CA . THR A 1 123 ? -0.904 -9.573 -13.787 1.00 95.50 123 THR A CA 1
ATOM 991 C C . THR A 1 123 ? -0.320 -9.151 -12.452 1.00 95.50 123 THR A C 1
ATOM 993 O O . THR A 1 123 ? 0.811 -9.502 -12.111 1.00 95.50 123 THR A O 1
ATOM 996 N N . PHE A 1 124 ? -1.076 -8.376 -11.688 1.00 96.19 124 PHE A N 1
ATOM 997 C CA . PHE A 1 124 ? -0.664 -7.963 -10.361 1.00 96.19 124 PHE A CA 1
ATOM 998 C C . PHE A 1 124 ? -1.714 -8.286 -9.308 1.00 96.19 124 PHE A C 1
ATOM 1000 O O . PHE A 1 124 ? -2.919 -8.312 -9.566 1.00 96.19 124 PHE A O 1
ATOM 1007 N N . ASN A 1 125 ? -1.225 -8.470 -8.089 1.00 94.06 125 ASN A N 1
ATOM 1008 C CA . ASN A 1 125 ? -2.004 -8.429 -6.868 1.00 94.06 125 ASN A CA 1
ATOM 1009 C C . ASN A 1 125 ? -1.321 -7.461 -5.903 1.00 94.06 125 ASN A C 1
ATOM 1011 O O . ASN A 1 125 ? -0.183 -7.682 -5.494 1.00 94.06 125 ASN A O 1
ATOM 1015 N N . SER A 1 126 ? -1.999 -6.374 -5.566 1.00 93.19 126 SER A N 1
ATOM 1016 C CA . SER A 1 126 ? -1.526 -5.385 -4.611 1.00 93.19 126 SER A CA 1
ATOM 1017 C C . SER A 1 126 ? -2.376 -5.432 -3.358 1.00 93.19 126 SER A C 1
ATOM 1019 O O . SER A 1 126 ? -3.597 -5.499 -3.440 1.00 93.19 126 SER A O 1
ATOM 1021 N N . ILE A 1 127 ? -1.731 -5.389 -2.198 1.00 90.31 127 ILE A N 1
ATOM 1022 C CA . ILE A 1 127 ? -2.372 -5.452 -0.892 1.00 90.31 127 ILE A CA 1
ATOM 1023 C C . ILE A 1 127 ? -1.791 -4.334 -0.030 1.00 90.31 127 ILE A C 1
ATOM 1025 O O . ILE A 1 127 ? -0.582 -4.271 0.181 1.00 90.31 127 ILE A O 1
ATOM 1029 N N . LEU A 1 128 ? -2.648 -3.468 0.501 1.00 86.88 128 LEU A N 1
ATOM 1030 C CA . LEU A 1 128 ? -2.294 -2.557 1.583 1.00 86.88 128 LEU A CA 1
ATOM 1031 C C . LEU A 1 128 ? -2.671 -3.241 2.896 1.00 86.88 128 LEU A C 1
ATOM 1033 O O . LEU A 1 128 ? -3.852 -3.457 3.181 1.00 86.88 128 LEU A O 1
ATOM 1037 N N . ILE A 1 129 ? -1.650 -3.620 3.662 1.00 82.81 129 ILE A N 1
ATOM 1038 C CA . ILE A 1 129 ? -1.801 -4.342 4.929 1.00 82.81 129 ILE A CA 1
ATOM 1039 C C . ILE A 1 129 ? -2.037 -3.334 6.054 1.00 82.81 129 ILE A C 1
ATOM 1041 O O . ILE A 1 129 ? -2.922 -3.518 6.884 1.00 82.81 129 ILE A O 1
ATOM 1045 N N . THR A 1 130 ? -1.258 -2.251 6.072 1.00 79.38 130 THR A N 1
ATOM 1046 C CA . THR A 1 130 ? -1.404 -1.133 7.010 1.00 79.38 130 THR A CA 1
ATOM 1047 C C . THR A 1 130 ? -1.112 0.193 6.300 1.00 79.38 130 THR A C 1
ATOM 1049 O O . THR A 1 130 ? -0.755 0.226 5.124 1.00 79.38 130 THR A O 1
ATOM 1052 N N . ASN A 1 131 ? -1.207 1.315 7.016 1.00 80.38 131 ASN A N 1
ATOM 1053 C CA . ASN A 1 131 ? -0.735 2.613 6.520 1.00 80.38 131 ASN A CA 1
ATOM 1054 C C . ASN A 1 131 ? 0.803 2.707 6.385 1.00 80.38 131 ASN A C 1
ATOM 1056 O O . ASN A 1 131 ? 1.306 3.723 5.903 1.00 80.38 131 ASN A O 1
ATOM 1060 N N . GLN A 1 132 ? 1.532 1.680 6.833 1.00 84.44 132 GLN A N 1
ATOM 1061 C CA . GLN A 1 132 ? 2.992 1.596 6.803 1.00 84.44 132 GLN A CA 1
ATOM 1062 C C . GLN A 1 132 ? 3.515 0.426 5.971 1.00 84.44 132 GLN A C 1
ATOM 1064 O O . GLN A 1 132 ? 4.691 0.428 5.640 1.00 84.44 132 GLN A O 1
ATOM 1069 N N . ILE A 1 133 ? 2.682 -0.565 5.651 1.00 87.12 133 ILE A N 1
ATOM 1070 C CA . ILE A 1 133 ? 3.113 -1.783 4.965 1.00 87.12 133 ILE A CA 1
ATOM 1071 C C . ILE A 1 133 ? 2.187 -2.046 3.786 1.00 87.12 133 ILE A C 1
ATOM 1073 O O . ILE A 1 133 ? 0.966 -2.169 3.944 1.00 87.12 133 ILE A O 1
ATOM 1077 N N . ALA A 1 134 ? 2.785 -2.180 2.610 1.00 91.12 134 ALA A N 1
ATOM 1078 C CA . ALA A 1 134 ? 2.113 -2.550 1.378 1.00 91.12 134 ALA A CA 1
ATOM 1079 C C . ALA A 1 134 ? 2.886 -3.653 0.651 1.00 91.12 134 ALA A C 1
ATOM 1081 O O . ALA A 1 134 ? 4.094 -3.801 0.804 1.00 91.12 134 ALA A O 1
ATOM 1082 N N . GLN A 1 135 ? 2.186 -4.427 -0.165 1.00 93.88 135 GLN A N 1
ATOM 1083 C CA . GLN A 1 135 ? 2.769 -5.468 -0.995 1.00 93.88 135 GLN A CA 1
ATOM 1084 C C . GLN A 1 135 ? 2.220 -5.347 -2.414 1.00 93.88 135 GLN A C 1
ATOM 1086 O O . GLN A 1 135 ? 1.030 -5.112 -2.620 1.00 93.88 135 GLN A O 1
ATOM 1091 N N . LEU A 1 136 ? 3.081 -5.532 -3.405 1.00 94.81 136 LEU A N 1
ATOM 1092 C CA . LEU A 1 136 ? 2.718 -5.693 -4.806 1.00 94.81 136 LEU A CA 1
ATOM 1093 C C . LEU A 1 136 ? 3.366 -6.975 -5.302 1.00 94.81 136 LEU A C 1
ATOM 1095 O O . LEU A 1 136 ? 4.577 -7.132 -5.247 1.00 94.81 136 LEU A O 1
ATOM 1099 N N . THR A 1 137 ? 2.568 -7.910 -5.783 1.00 95.25 137 THR A N 1
ATOM 1100 C CA . THR A 1 137 ? 3.054 -9.134 -6.413 1.00 95.25 137 THR A CA 1
ATOM 1101 C C . THR A 1 137 ? 2.745 -9.070 -7.895 1.00 95.25 137 THR A C 1
ATOM 1103 O O . THR A 1 137 ? 1.592 -8.863 -8.262 1.00 95.25 137 THR A O 1
ATOM 1106 N N . LEU A 1 138 ? 3.769 -9.224 -8.730 1.00 95.56 138 LEU A N 1
ATOM 1107 C CA . LEU A 1 138 ? 3.648 -9.303 -10.182 1.00 95.56 138 LEU A CA 1
ATOM 1108 C C . LEU A 1 138 ? 3.850 -10.746 -10.624 1.00 95.56 138 LEU A C 1
ATOM 1110 O O . LEU A 1 138 ? 4.861 -11.354 -10.276 1.00 95.56 138 LEU A O 1
ATOM 1114 N N . PHE A 1 139 ? 2.918 -11.261 -11.414 1.00 94.25 139 PHE A N 1
ATOM 1115 C CA . PHE A 1 139 ? 2.981 -12.582 -12.025 1.00 94.25 139 PHE A CA 1
ATOM 1116 C C . PHE A 1 139 ? 3.167 -12.419 -13.529 1.00 94.25 139 PHE A C 1
ATOM 1118 O O . PHE A 1 139 ? 2.429 -11.670 -14.170 1.00 94.25 139 PHE A O 1
ATOM 1125 N N . ASP A 1 140 ? 4.146 -13.112 -14.096 1.00 93.56 140 ASP A N 1
ATOM 1126 C CA . ASP A 1 140 ? 4.286 -13.209 -15.545 1.00 93.56 140 ASP A CA 1
ATOM 1127 C C . ASP A 1 140 ? 3.196 -14.133 -16.109 1.00 93.56 140 ASP A C 1
ATOM 1129 O O . ASP A 1 140 ? 2.948 -15.215 -15.581 1.00 93.56 140 ASP A O 1
ATOM 1133 N N . LYS A 1 141 ? 2.510 -13.708 -17.173 1.00 92.50 141 LYS A N 1
ATOM 1134 C CA . LYS A 1 141 ? 1.479 -14.526 -17.831 1.00 92.50 141 LYS A CA 1
ATOM 1135 C C . LYS A 1 141 ? 2.086 -15.678 -18.633 1.00 92.50 141 LYS A C 1
ATOM 1137 O O . LYS A 1 141 ? 1.419 -16.687 -18.847 1.00 92.50 141 LYS A O 1
ATOM 1142 N N . ASN A 1 142 ? 3.328 -15.523 -19.091 1.00 91.31 142 ASN A N 1
ATOM 1143 C CA . ASN A 1 142 ? 4.000 -16.448 -20.003 1.00 91.31 142 ASN A CA 1
ATOM 1144 C C . ASN A 1 142 ? 5.037 -17.337 -19.306 1.00 91.31 142 ASN A C 1
ATOM 1146 O O . ASN A 1 142 ? 5.565 -18.263 -19.923 1.00 91.31 142 ASN A O 1
ATOM 1150 N N . SER A 1 143 ? 5.350 -17.070 -18.038 1.00 87.88 143 SER A N 1
ATOM 1151 C CA . SER A 1 143 ? 6.306 -17.851 -17.259 1.00 87.88 143 SER A CA 1
ATOM 1152 C C . SER A 1 143 ? 5.794 -18.111 -15.843 1.00 87.88 143 SER A C 1
ATOM 1154 O O . SER A 1 143 ? 4.867 -17.468 -15.371 1.00 87.88 143 SER A O 1
ATOM 1156 N N . LEU A 1 144 ? 6.404 -19.069 -15.143 1.00 86.75 144 LEU A N 1
ATOM 1157 C CA . LEU A 1 144 ? 6.121 -19.325 -13.724 1.00 86.75 144 LEU A CA 1
ATOM 1158 C C . LEU A 1 144 ? 6.930 -18.396 -12.806 1.00 86.75 144 LEU A C 1
ATOM 1160 O O . LEU A 1 144 ? 7.176 -18.737 -11.652 1.00 86.75 144 LEU A O 1
ATOM 1164 N N . ASN A 1 145 ? 7.386 -17.255 -13.323 1.00 91.06 145 ASN A N 1
ATOM 1165 C CA . ASN A 1 145 ? 8.152 -16.292 -12.553 1.00 91.06 145 ASN A CA 1
ATOM 1166 C C . ASN A 1 145 ? 7.203 -15.280 -11.917 1.00 91.06 145 ASN A C 1
ATOM 1168 O O . ASN A 1 145 ? 6.267 -14.782 -12.551 1.00 91.06 145 ASN A O 1
ATOM 1172 N N . TRP A 1 146 ? 7.479 -14.924 -10.670 1.00 93.12 146 TRP A N 1
ATOM 1173 C CA . TRP A 1 146 ? 6.784 -13.833 -10.006 1.00 93.12 146 TRP A CA 1
ATOM 1174 C C . TRP A 1 146 ? 7.756 -13.006 -9.183 1.00 93.12 146 TRP A C 1
ATOM 1176 O O . TRP A 1 146 ? 8.806 -13.469 -8.744 1.00 93.12 146 TRP A O 1
ATOM 1186 N N . THR A 1 147 ? 7.418 -11.740 -8.993 1.00 94.00 147 THR A N 1
ATOM 1187 C CA . THR A 1 147 ? 8.201 -10.826 -8.164 1.00 94.00 147 THR A CA 1
ATOM 1188 C C . THR A 1 147 ? 7.309 -10.250 -7.086 1.00 94.00 147 THR A C 1
ATOM 1190 O O . THR A 1 147 ? 6.221 -9.752 -7.376 1.00 94.00 147 THR A O 1
ATOM 1193 N N . VAL A 1 148 ? 7.770 -10.317 -5.841 1.00 94.44 148 VAL A N 1
ATOM 1194 C CA . VAL A 1 148 ? 7.091 -9.716 -4.694 1.00 94.44 148 VAL A CA 1
ATOM 1195 C C . VAL A 1 148 ? 7.850 -8.462 -4.296 1.00 94.44 148 VAL A C 1
ATOM 1197 O O . VAL A 1 148 ? 9.001 -8.540 -3.886 1.00 94.44 148 VAL A O 1
ATOM 1200 N N . PHE A 1 149 ? 7.196 -7.315 -4.399 1.00 94.56 149 PHE A N 1
ATOM 1201 C CA . PHE A 1 149 ? 7.665 -6.046 -3.869 1.00 94.56 149 PHE A CA 1
ATOM 1202 C C . PHE A 1 149 ? 6.976 -5.798 -2.531 1.00 94.56 149 PHE A C 1
ATOM 1204 O O . PHE A 1 149 ? 5.753 -5.647 -2.476 1.00 94.56 149 PHE A O 1
ATOM 1211 N N . GLN A 1 150 ? 7.752 -5.766 -1.458 1.00 94.38 150 GLN A N 1
ATOM 1212 C CA . GLN A 1 150 ? 7.298 -5.344 -0.141 1.00 94.38 150 GLN A CA 1
ATOM 1213 C C . GLN A 1 150 ? 7.702 -3.890 0.072 1.00 94.38 150 GLN A C 1
ATOM 1215 O O . GLN A 1 150 ? 8.859 -3.541 -0.132 1.00 94.38 150 GLN A O 1
ATOM 1220 N N . PHE A 1 151 ? 6.747 -3.057 0.462 1.00 93.00 151 PHE A N 1
ATOM 1221 C CA . PHE A 1 151 ? 6.933 -1.642 0.735 1.00 93.00 151 PHE A CA 1
ATOM 1222 C C . PHE A 1 151 ? 6.759 -1.415 2.230 1.00 93.00 151 PHE A C 1
ATOM 1224 O O . PHE A 1 151 ? 5.666 -1.606 2.764 1.00 93.00 151 PHE A O 1
ATOM 1231 N N . ASP A 1 152 ? 7.817 -0.939 2.870 1.00 91.56 152 ASP A N 1
ATOM 1232 C CA . ASP A 1 152 ? 7.828 -0.552 4.271 1.00 91.56 152 ASP A CA 1
ATOM 1233 C C . ASP A 1 152 ? 8.043 0.957 4.356 1.00 91.56 152 ASP A C 1
ATOM 1235 O O . ASP A 1 152 ? 9.040 1.507 3.881 1.00 91.56 152 ASP A O 1
ATOM 1239 N N . LYS A 1 153 ? 7.063 1.667 4.908 1.00 88.44 153 LYS A N 1
ATOM 1240 C CA . LYS A 1 153 ? 7.094 3.122 4.987 1.00 88.44 153 LYS A CA 1
ATOM 1241 C C . LYS A 1 153 ? 8.225 3.521 5.917 1.00 88.44 153 LYS A C 1
ATOM 1243 O O . LYS A 1 153 ? 8.286 3.064 7.060 1.00 88.44 153 LYS A O 1
ATOM 1248 N N . VAL A 1 154 ? 9.105 4.396 5.439 1.00 83.75 154 VAL A N 1
ATOM 1249 C CA . VAL A 1 154 ? 10.159 4.972 6.271 1.00 83.75 154 VAL A CA 1
ATOM 1250 C C . VAL A 1 154 ? 9.449 5.878 7.263 1.00 83.75 154 VAL A C 1
ATOM 1252 O O . VAL A 1 154 ? 9.025 6.984 6.927 1.00 83.75 154 VAL A O 1
ATOM 1255 N N . GLY A 1 155 ? 9.196 5.347 8.456 1.00 65.62 155 GLY A N 1
ATOM 1256 C CA . GLY A 1 155 ? 8.455 6.062 9.476 1.00 65.62 155 GLY A CA 1
ATOM 1257 C C . GLY A 1 155 ? 9.184 7.348 9.838 1.00 65.62 155 GLY A C 1
ATOM 1258 O O . GLY A 1 155 ? 10.354 7.314 10.220 1.00 65.62 155 GLY A O 1
ATOM 1259 N N . ASP A 1 156 ? 8.470 8.473 9.802 1.00 53.78 156 ASP A N 1
ATOM 1260 C CA . ASP A 1 156 ? 8.799 9.551 10.725 1.00 53.78 156 ASP A CA 1
ATOM 1261 C C . ASP A 1 156 ? 8.741 8.924 12.124 1.00 53.78 156 ASP A C 1
ATOM 1263 O O . ASP A 1 156 ? 7.719 8.336 12.502 1.00 53.78 156 ASP A O 1
ATOM 1267 N N . ALA A 1 157 ? 9.830 9.011 12.893 1.00 50.03 157 ALA A N 1
ATOM 1268 C CA . ALA A 1 157 ? 9.779 8.721 14.321 1.00 50.03 157 ALA A CA 1
ATOM 1269 C C . ALA A 1 157 ? 8.541 9.423 14.915 1.00 50.03 157 ALA A C 1
ATOM 1271 O O . ALA A 1 157 ? 8.213 10.523 14.455 1.00 50.03 157 ALA A O 1
ATOM 1272 N N . PRO A 1 158 ? 7.826 8.813 15.882 1.00 48.38 158 PRO A N 1
ATOM 1273 C CA . PRO A 1 158 ? 6.588 9.378 16.413 1.00 48.38 158 PRO A CA 1
ATOM 1274 C C . PRO A 1 158 ? 6.789 10.865 16.700 1.00 48.38 158 PRO A C 1
ATOM 1276 O O . PRO A 1 158 ? 7.655 11.231 17.496 1.00 48.38 158 PRO A O 1
ATOM 1279 N N . LYS A 1 159 ? 6.026 11.715 15.998 1.00 52.66 159 LYS A N 1
ATOM 1280 C CA . LYS A 1 159 ? 6.219 13.176 15.998 1.00 52.66 159 LYS A CA 1
ATOM 1281 C C . LYS A 1 159 ? 6.080 13.766 17.402 1.00 52.66 159 LYS A C 1
ATOM 1283 O O . LYS A 1 159 ? 6.592 14.847 17.676 1.00 52.66 159 LYS A O 1
ATOM 1288 N N . SER A 1 160 ? 5.408 13.039 18.293 1.00 56.47 160 SER A N 1
ATOM 1289 C CA . SER A 1 160 ? 5.191 13.391 19.685 1.00 56.47 160 SER A CA 1
ATOM 1290 C C . SER A 1 160 ? 5.273 12.161 20.591 1.00 56.47 160 SER A C 1
ATOM 1292 O O . SER A 1 160 ? 4.815 11.070 20.247 1.00 56.47 160 SER A O 1
ATOM 1294 N N . PHE A 1 161 ? 5.793 12.357 21.807 1.00 61.53 161 PHE A N 1
ATOM 1295 C CA . PHE A 1 161 ? 5.725 11.379 22.900 1.00 61.53 161 PHE A CA 1
ATOM 1296 C C . PHE A 1 161 ? 4.281 10.901 23.141 1.00 61.53 161 PHE A C 1
ATOM 1298 O O . PHE A 1 161 ? 4.061 9.743 23.482 1.00 61.53 161 PHE A O 1
ATOM 1305 N N . ILE A 1 162 ? 3.289 11.766 22.909 1.00 61.09 162 ILE A N 1
ATOM 1306 C CA . ILE A 1 162 ? 1.871 11.456 23.113 1.00 61.09 162 ILE A CA 1
ATOM 1307 C C . ILE A 1 162 ? 1.400 10.364 22.146 1.00 61.09 162 ILE A C 1
ATOM 1309 O O . ILE A 1 162 ? 0.743 9.431 22.596 1.00 61.09 162 ILE A O 1
ATOM 1313 N N . ASP A 1 163 ? 1.803 10.400 20.873 1.00 55.53 163 ASP A N 1
ATOM 1314 C CA . ASP A 1 163 ? 1.377 9.411 19.867 1.00 55.53 163 ASP A CA 1
ATOM 1315 C C . ASP A 1 163 ? 1.894 8.007 20.201 1.00 55.53 163 ASP A C 1
ATOM 1317 O O . ASP A 1 163 ? 1.185 7.012 20.055 1.00 55.53 163 ASP A O 1
ATOM 1321 N N . LYS A 1 164 ? 3.113 7.922 20.748 1.00 69.06 164 LYS A N 1
ATOM 1322 C CA . LYS A 1 164 ? 3.727 6.652 21.160 1.00 69.06 164 LYS A CA 1
ATOM 1323 C C . LYS A 1 164 ? 2.975 5.980 22.313 1.00 69.06 164 LYS A C 1
ATOM 1325 O O . LYS A 1 164 ? 2.932 4.752 22.388 1.00 69.06 164 LYS A O 1
ATOM 1330 N N . TYR A 1 165 ? 2.402 6.768 23.221 1.00 76.81 165 TYR A N 1
ATOM 1331 C CA . TYR A 1 165 ? 1.748 6.263 24.431 1.00 76.81 165 TYR A CA 1
ATOM 1332 C C . TYR A 1 165 ? 0.227 6.424 24.422 1.00 76.81 165 TYR A C 1
ATOM 1334 O O . TYR A 1 165 ? -0.415 5.999 25.379 1.00 76.81 165 TYR A O 1
ATOM 1342 N N . PHE A 1 166 ? -0.372 6.966 23.358 1.00 75.69 166 PHE A N 1
ATOM 1343 C CA . PHE A 1 166 ? -1.808 7.239 23.288 1.00 75.69 166 PHE A CA 1
ATOM 1344 C C . PHE A 1 166 ? -2.646 5.991 23.575 1.00 75.69 166 PHE A C 1
ATOM 1346 O O . PHE A 1 166 ? -3.540 6.030 24.416 1.00 75.69 166 PHE A O 1
ATOM 1353 N N . SER A 1 167 ? -2.281 4.853 22.976 1.00 68.44 167 SER A N 1
ATOM 1354 C CA . SER A 1 167 ? -2.959 3.571 23.213 1.00 68.44 167 SER A CA 1
ATOM 1355 C C . SER A 1 167 ? -2.898 3.136 24.685 1.00 68.44 167 SER A C 1
ATOM 1357 O O . SER A 1 167 ? -3.892 2.675 25.244 1.00 68.44 167 SER A O 1
ATOM 1359 N N . TRP A 1 168 ? -1.755 3.341 25.349 1.00 74.44 168 TRP A N 1
ATOM 1360 C CA . TRP A 1 168 ? -1.578 3.025 26.770 1.00 74.44 168 TRP A CA 1
ATOM 1361 C C . TRP A 1 168 ? -2.349 3.982 27.683 1.00 74.44 168 TRP A C 1
ATOM 1363 O O . TRP A 1 168 ? -2.994 3.544 28.636 1.00 74.44 168 TRP A O 1
ATOM 1373 N N . ILE A 1 169 ? -2.328 5.280 27.371 1.00 76.69 169 ILE A N 1
ATOM 1374 C CA . ILE A 1 169 ? -3.075 6.317 28.093 1.00 76.69 169 ILE A CA 1
ATOM 1375 C C . ILE A 1 169 ? -4.578 6.050 27.972 1.00 76.69 169 ILE A C 1
ATOM 1377 O O . ILE A 1 169 ? -5.292 6.065 28.974 1.00 76.69 169 ILE A O 1
ATOM 1381 N N . PHE A 1 170 ? -5.058 5.740 26.769 1.00 78.75 170 PHE A N 1
ATOM 1382 C CA . PHE A 1 170 ? -6.456 5.419 26.511 1.00 78.75 170 PHE A CA 1
ATOM 1383 C C . PHE A 1 170 ? -6.910 4.176 27.285 1.00 78.75 170 PHE A C 1
ATOM 1385 O O . PHE A 1 170 ? -7.965 4.194 27.926 1.00 78.75 170 PHE A O 1
ATOM 1392 N N . LEU A 1 171 ? -6.098 3.114 27.296 1.00 83.00 171 LEU A N 1
ATOM 1393 C CA . LEU A 1 171 ? -6.385 1.894 28.052 1.00 83.00 171 LEU A CA 1
ATOM 1394 C C . LEU A 1 171 ? -6.454 2.175 29.561 1.00 83.00 171 LEU A C 1
ATOM 1396 O O . LEU A 1 171 ? -7.384 1.724 30.232 1.00 83.00 171 LEU A O 1
ATOM 1400 N N . PHE A 1 172 ? -5.536 2.989 30.086 1.00 88.62 172 PHE A N 1
ATOM 1401 C CA . PHE A 1 172 ? -5.534 3.402 31.489 1.00 88.62 172 PHE A CA 1
ATOM 1402 C C . PHE A 1 172 ? -6.780 4.224 31.863 1.00 88.62 172 PHE A C 1
ATOM 1404 O O . PHE A 1 172 ? -7.448 3.923 32.856 1.00 88.62 172 PHE A O 1
ATOM 1411 N N . VAL A 1 173 ? -7.153 5.213 31.043 1.00 87.25 173 VAL A N 1
ATOM 1412 C CA . VAL A 1 173 ? -8.366 6.027 31.247 1.00 87.25 173 VAL A CA 1
ATOM 1413 C C . VAL A 1 173 ? -9.624 5.157 31.208 1.00 87.25 173 VAL A C 1
ATOM 1415 O O . VAL A 1 173 ? -10.507 5.292 32.060 1.00 87.25 173 VAL A O 1
ATOM 1418 N N . THR A 1 174 ? -9.686 4.214 30.269 1.00 86.38 174 THR A N 1
ATOM 1419 C CA . THR A 1 174 ? -10.807 3.276 30.136 1.00 86.38 174 THR A CA 1
ATOM 1420 C C . THR A 1 174 ? -10.923 2.375 31.363 1.00 86.38 174 THR A C 1
ATOM 1422 O O . THR A 1 174 ? -12.020 2.176 31.886 1.00 86.38 174 THR A O 1
ATOM 1425 N N . PHE A 1 175 ? -9.798 1.886 31.889 1.00 90.94 175 PHE A N 1
ATOM 1426 C CA . PHE A 1 175 ? -9.775 1.076 33.105 1.00 90.94 175 PHE A CA 1
ATOM 1427 C C . PHE A 1 175 ? -10.300 1.846 34.327 1.00 90.94 175 PHE A C 1
ATOM 1429 O O . PHE A 1 175 ? -11.102 1.316 35.102 1.00 90.94 175 PHE A O 1
ATOM 1436 N N . ILE A 1 176 ? -9.916 3.120 34.478 1.00 90.56 176 ILE A N 1
ATOM 1437 C CA . ILE A 1 176 ? -10.431 3.988 35.549 1.00 90.56 176 ILE A CA 1
ATOM 1438 C C . ILE A 1 176 ? -11.943 4.182 35.409 1.00 90.56 176 ILE A C 1
ATOM 1440 O O . ILE A 1 176 ? -12.670 4.031 36.393 1.00 90.56 176 ILE A O 1
ATOM 1444 N N . LEU A 1 177 ? -12.433 4.471 34.201 1.00 87.00 177 LEU A N 1
ATOM 1445 C CA . LEU A 1 177 ? -13.864 4.643 33.941 1.00 87.00 177 LEU A CA 1
ATOM 1446 C C . LEU A 1 177 ? -14.661 3.382 34.290 1.00 87.00 177 LEU A C 1
ATOM 1448 O O . LEU A 1 177 ? -15.680 3.476 34.976 1.00 87.00 177 LEU A O 1
ATOM 1452 N N . ILE A 1 178 ? -14.178 2.203 33.890 1.00 89.81 178 ILE A N 1
ATOM 1453 C CA . ILE A 1 178 ? -14.801 0.919 34.237 1.00 89.81 178 ILE A CA 1
ATOM 1454 C C . ILE A 1 178 ? -14.874 0.757 35.757 1.00 89.81 178 ILE A C 1
ATOM 1456 O O . ILE A 1 178 ? -15.935 0.424 36.288 1.00 89.81 178 ILE A O 1
ATOM 1460 N N . LYS A 1 179 ? -13.782 1.039 36.475 1.00 90.81 179 LYS A N 1
ATOM 1461 C CA . LYS A 1 179 ? -13.748 0.941 37.939 1.00 90.81 179 LYS A CA 1
ATOM 1462 C C . LYS A 1 179 ? -14.786 1.855 38.598 1.00 90.81 179 LYS A C 1
ATOM 1464 O O . LYS A 1 179 ? -15.526 1.401 39.470 1.00 90.81 179 LYS A O 1
ATOM 1469 N N . VAL A 1 180 ? -14.891 3.107 38.150 1.00 90.44 180 VAL A N 1
ATOM 1470 C CA . VAL A 1 180 ? -15.881 4.071 38.662 1.00 90.44 180 VAL A CA 1
ATOM 1471 C C . VAL A 1 180 ? -17.308 3.569 38.431 1.00 90.44 180 VAL A C 1
ATOM 1473 O O . VAL A 1 180 ? -18.125 3.586 39.353 1.00 90.44 180 VAL A O 1
ATOM 1476 N N . VAL A 1 181 ? -17.611 3.071 37.230 1.00 89.19 181 VAL A N 1
ATOM 1477 C CA . VAL A 1 181 ? -18.935 2.519 36.906 1.00 89.19 181 VAL A CA 1
ATOM 1478 C C . VAL A 1 181 ? -19.259 1.312 37.791 1.00 89.19 181 VAL A C 1
ATOM 1480 O O . VAL A 1 181 ? -20.358 1.234 38.345 1.00 89.19 181 VAL A O 1
ATOM 1483 N N . VAL A 1 182 ? -18.306 0.397 37.985 1.00 91.12 182 VAL A N 1
ATOM 1484 C CA . VAL A 1 182 ? -18.474 -0.777 38.856 1.00 91.12 182 VAL A CA 1
ATOM 1485 C C . VAL A 1 182 ? -18.768 -0.363 40.299 1.00 91.12 182 VAL A C 1
ATOM 1487 O O . VAL A 1 182 ? -19.678 -0.921 40.920 1.00 91.12 182 VAL A O 1
ATOM 1490 N N . ASP A 1 183 ? -18.059 0.630 40.834 1.00 90.25 183 ASP A N 1
ATOM 1491 C CA . ASP A 1 183 ? -18.277 1.112 42.200 1.00 90.25 183 ASP A CA 1
ATOM 1492 C C . ASP A 1 183 ? -19.653 1.771 42.373 1.00 90.25 183 ASP A C 1
ATOM 1494 O O . ASP A 1 183 ? -20.333 1.527 43.377 1.00 90.25 183 ASP A O 1
ATOM 1498 N N . ILE A 1 184 ? -20.119 2.538 41.382 1.00 88.81 184 ILE A N 1
ATOM 1499 C CA . ILE A 1 184 ? -21.470 3.121 41.382 1.00 88.81 184 ILE A CA 1
ATOM 1500 C C . ILE A 1 184 ? -22.530 2.013 41.391 1.00 88.81 184 ILE A C 1
ATOM 1502 O O . ILE A 1 184 ? -23.437 2.028 42.229 1.00 88.81 184 ILE A O 1
ATOM 1506 N N . VAL A 1 185 ? -22.403 1.013 40.515 1.00 88.31 185 VAL A N 1
ATOM 1507 C CA . VAL A 1 185 ? -23.347 -0.115 40.442 1.00 88.31 185 VAL A CA 1
ATOM 1508 C C . VAL A 1 185 ? -23.366 -0.905 41.753 1.00 88.31 185 VAL A C 1
ATOM 1510 O O . VAL A 1 185 ? -24.442 -1.248 42.253 1.00 88.31 185 VAL A O 1
ATOM 1513 N N . ARG A 1 186 ? -22.199 -1.148 42.364 1.00 87.62 186 ARG A N 1
ATOM 1514 C CA . ARG A 1 186 ? -22.099 -1.804 43.677 1.00 87.62 186 ARG A CA 1
ATOM 1515 C C . ARG A 1 186 ? -22.825 -1.016 44.763 1.00 87.62 186 ARG A C 1
ATOM 1517 O O . ARG A 1 186 ? -23.596 -1.621 45.506 1.00 87.62 186 ARG A O 1
ATOM 1524 N N . ARG A 1 187 ? -22.640 0.309 44.831 1.00 87.44 187 ARG A N 1
ATOM 1525 C CA . ARG A 1 187 ? -23.337 1.179 45.801 1.00 87.44 187 ARG A CA 1
ATOM 1526 C C . ARG A 1 187 ? -24.853 1.155 45.620 1.00 87.44 187 ARG A C 1
ATOM 1528 O O . ARG A 1 187 ? -25.585 1.091 46.602 1.00 87.44 187 ARG A O 1
ATOM 1535 N N . ILE A 1 188 ? -25.339 1.157 44.380 1.00 87.69 188 ILE A N 1
ATOM 1536 C CA . ILE A 1 188 ? -26.780 1.073 44.103 1.00 87.69 188 ILE A CA 1
ATOM 1537 C C . ILE A 1 188 ? -27.338 -0.281 44.558 1.00 87.69 188 ILE A C 1
ATOM 1539 O O . ILE A 1 188 ? -28.404 -0.336 45.175 1.00 87.69 188 ILE A O 1
ATOM 1543 N N . LYS A 1 189 ? -26.621 -1.379 44.289 1.00 87.19 189 LYS A N 1
ATOM 1544 C CA . LYS A 1 189 ? -27.050 -2.726 44.683 1.00 87.19 189 LYS A CA 1
ATOM 1545 C C . LYS A 1 189 ? -27.097 -2.879 46.204 1.00 87.19 189 LYS A C 1
ATOM 1547 O O . LYS A 1 189 ? -28.096 -3.364 46.727 1.00 87.19 189 LYS A O 1
ATOM 1552 N N . THR A 1 190 ? -26.072 -2.418 46.922 1.00 87.44 190 THR A N 1
ATOM 1553 C CA . THR A 1 190 ? -26.054 -2.468 48.393 1.00 87.44 190 THR A CA 1
ATOM 1554 C C . THR A 1 190 ? -27.130 -1.583 49.014 1.00 87.44 190 THR A C 1
ATOM 1556 O O . THR A 1 190 ? -27.749 -1.991 49.997 1.00 87.44 190 THR A O 1
ATOM 1559 N N . TRP A 1 191 ? -27.418 -0.418 48.428 1.00 86.19 191 TRP A N 1
ATOM 1560 C CA . TRP A 1 191 ? -28.503 0.447 48.893 1.00 86.19 191 TRP A CA 1
ATOM 1561 C C . TRP A 1 191 ? -29.882 -0.199 48.717 1.00 86.19 191 TRP A C 1
ATOM 1563 O O . TRP A 1 191 ? -30.692 -0.166 49.642 1.00 86.19 191 TRP A O 1
ATOM 1573 N N . LYS A 1 192 ? -30.139 -0.859 47.576 1.00 88.44 192 LYS A N 1
ATOM 1574 C CA . LYS A 1 192 ? -31.386 -1.614 47.356 1.00 88.44 192 LYS A CA 1
ATOM 1575 C C . LYS A 1 192 ? -31.557 -2.746 48.371 1.00 88.44 192 LYS A C 1
ATOM 1577 O O . LYS A 1 192 ? -32.608 -2.829 48.997 1.00 88.44 192 LYS A O 1
ATOM 1582 N N . VAL A 1 193 ? -30.509 -3.542 48.593 1.00 87.50 193 VAL A N 1
ATOM 1583 C CA . VAL A 1 193 ? -30.533 -4.650 49.565 1.00 87.50 193 VAL A CA 1
ATOM 1584 C C . VAL A 1 193 ? -30.783 -4.143 50.988 1.00 87.50 193 VAL A C 1
ATOM 1586 O O . VAL A 1 193 ? -31.611 -4.706 51.700 1.00 87.50 193 VAL A O 1
ATOM 1589 N N . ARG A 1 194 ? -30.132 -3.047 51.408 1.00 84.00 194 ARG A N 1
ATOM 1590 C CA . ARG A 1 194 ? -30.397 -2.433 52.723 1.00 84.00 194 ARG A CA 1
ATOM 1591 C C . ARG A 1 194 ? -31.845 -1.971 52.858 1.00 84.00 194 ARG A C 1
ATOM 1593 O O . ARG A 1 194 ? -32.472 -2.239 53.876 1.00 84.00 194 ARG A O 1
ATOM 1600 N N . LYS A 1 195 ? -32.388 -1.328 51.824 1.00 88.75 195 LYS A N 1
ATOM 1601 C CA . LYS A 1 195 ? -33.762 -0.817 51.831 1.00 88.75 195 LYS A CA 1
ATOM 1602 C C . LYS A 1 195 ? -34.806 -1.938 51.894 1.00 88.75 195 LYS A C 1
ATOM 1604 O O . LYS A 1 195 ? -35.848 -1.769 52.520 1.00 88.75 195 LYS A O 1
ATOM 1609 N N . GLU A 1 196 ? -34.544 -3.080 51.261 1.00 86.38 196 GLU A N 1
ATOM 1610 C CA . GLU A 1 196 ? -35.391 -4.275 51.377 1.00 86.38 196 GLU A CA 1
ATOM 1611 C C . GLU A 1 196 ? -35.296 -4.908 52.770 1.00 86.38 196 GLU A C 1
ATOM 1613 O O . GLU A 1 196 ? -36.326 -5.217 53.368 1.00 86.38 196 GLU A O 1
ATOM 1618 N N . ALA A 1 197 ? -34.088 -5.016 53.332 1.00 85.94 197 ALA A N 1
ATOM 1619 C CA . ALA A 1 197 ? -33.888 -5.525 54.688 1.00 85.94 197 ALA A CA 1
ATOM 1620 C C . ALA A 1 197 ? -34.599 -4.661 5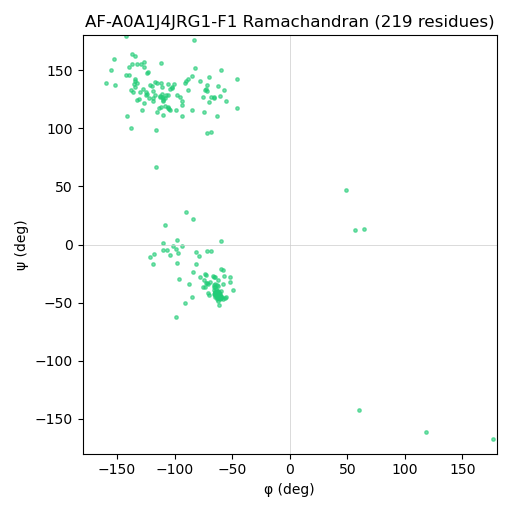5.748 1.00 85.94 197 ALA A C 1
ATOM 1622 O O . ALA A 1 197 ? -35.266 -5.196 56.633 1.00 85.94 197 ALA A O 1
ATOM 1623 N N . GLU A 1 198 ? -34.526 -3.331 55.633 1.00 88.62 198 GLU A N 1
ATOM 1624 C CA . GLU A 1 198 ? -35.232 -2.401 56.525 1.00 88.62 198 GLU A CA 1
ATOM 1625 C C . GLU A 1 198 ? -36.757 -2.555 56.443 1.00 88.62 198 GLU A C 1
ATOM 1627 O O . GLU A 1 198 ? -37.428 -2.551 57.478 1.00 88.62 198 GLU A O 1
ATOM 1632 N N . LYS A 1 199 ? -37.318 -2.752 55.240 1.00 88.75 199 LYS A N 1
ATOM 1633 C CA . LYS A 1 199 ? -38.759 -3.007 55.066 1.00 88.75 199 LYS A CA 1
ATOM 1634 C C . LYS A 1 199 ? -39.204 -4.288 55.771 1.00 88.75 199 LYS A C 1
ATOM 1636 O O . LYS A 1 199 ? -40.202 -4.263 56.490 1.00 88.75 199 LYS A O 1
ATOM 1641 N N . ILE A 1 200 ? -38.447 -5.376 55.612 1.00 87.19 200 ILE A N 1
ATOM 1642 C CA . ILE A 1 200 ? -38.737 -6.662 56.265 1.00 87.19 200 ILE A CA 1
ATOM 1643 C C . ILE A 1 200 ? -38.693 -6.506 57.790 1.00 87.19 200 ILE A C 1
ATOM 1645 O O . ILE A 1 200 ? -39.572 -7.001 58.497 1.00 87.19 200 ILE A O 1
ATOM 1649 N N . LEU A 1 201 ? -37.700 -5.781 58.311 1.00 86.69 201 LEU A N 1
ATOM 1650 C CA . LEU A 1 201 ? -37.539 -5.569 59.749 1.00 86.69 201 LEU A CA 1
ATOM 1651 C C . LEU A 1 201 ? -38.701 -4.747 60.337 1.00 86.69 201 LEU A C 1
ATOM 1653 O O . LEU A 1 201 ? -39.263 -5.116 61.370 1.00 86.69 201 LEU A O 1
ATOM 1657 N N . GLN A 1 202 ? -39.137 -3.693 59.639 1.00 87.81 202 GLN A N 1
ATOM 1658 C CA . GLN A 1 202 ? -40.304 -2.895 60.031 1.00 87.81 202 GLN A CA 1
ATOM 1659 C C . GLN A 1 202 ? -41.615 -3.695 59.994 1.00 87.81 202 GLN A C 1
ATOM 1661 O O . GLN A 1 202 ? -42.466 -3.529 60.874 1.00 87.81 202 GLN A O 1
ATOM 1666 N N . GLU A 1 203 ? -41.802 -4.575 59.009 1.00 87.12 203 GLU A N 1
ATOM 1667 C CA . GLU A 1 203 ? -42.962 -5.472 58.958 1.00 87.12 203 GLU A CA 1
ATOM 1668 C C . GLU A 1 203 ? -42.965 -6.468 60.120 1.00 87.12 203 GLU A C 1
ATOM 1670 O O . GLU A 1 203 ? -44.000 -6.649 60.771 1.00 87.12 203 GLU A O 1
ATOM 1675 N N . GLN A 1 204 ? -41.813 -7.058 60.450 1.00 84.94 204 GLN A N 1
ATOM 1676 C CA . GLN A 1 204 ? -41.686 -7.952 61.602 1.00 84.94 204 GLN A CA 1
ATOM 1677 C C . GLN A 1 204 ? -41.983 -7.236 62.926 1.00 84.94 204 GLN A C 1
ATOM 1679 O O . GLN A 1 204 ? -42.690 -7.784 63.779 1.00 84.94 204 GLN A O 1
ATOM 1684 N N . GLU A 1 205 ? -41.509 -6.002 63.110 1.00 85.06 205 GLU A N 1
ATOM 1685 C CA . GLU A 1 205 ? -41.830 -5.204 64.296 1.00 85.06 205 GLU A CA 1
ATOM 1686 C C . GLU A 1 205 ? -43.322 -4.871 64.393 1.00 85.06 205 GLU A C 1
ATOM 1688 O O . GLU A 1 205 ? -43.918 -5.029 65.465 1.00 85.06 205 GLU A O 1
ATOM 1693 N N . LYS A 1 206 ? -43.960 -4.470 63.286 1.00 84.75 206 LYS A N 1
ATOM 1694 C CA . LYS A 1 206 ? -45.411 -4.227 63.248 1.00 84.75 206 LYS A CA 1
ATOM 1695 C C . LYS A 1 206 ? -46.193 -5.485 63.622 1.00 84.75 206 LYS A C 1
ATOM 1697 O O . LYS A 1 206 ? -47.089 -5.414 64.465 1.00 84.75 206 LYS A O 1
ATOM 1702 N N . GLN A 1 207 ? -45.826 -6.647 63.079 1.00 81.56 207 GLN A N 1
ATOM 1703 C CA . GLN A 1 207 ? -46.464 -7.919 63.430 1.00 81.56 207 GLN A CA 1
ATOM 1704 C C . GLN A 1 207 ? -46.269 -8.287 64.910 1.00 81.56 207 GLN A C 1
ATOM 1706 O O . GLN A 1 207 ? -47.213 -8.748 65.560 1.00 81.56 207 GLN A O 1
ATOM 1711 N N . ARG A 1 208 ? -45.080 -8.049 65.483 1.00 80.12 208 ARG A N 1
ATOM 1712 C CA . ARG A 1 208 ? -44.818 -8.255 66.921 1.00 80.12 208 ARG A CA 1
ATOM 1713 C C . ARG A 1 208 ? -45.673 -7.338 67.796 1.00 80.12 208 ARG A C 1
ATOM 1715 O O . ARG A 1 208 ? -46.266 -7.813 68.766 1.00 80.12 208 ARG A O 1
ATOM 1722 N N . ARG A 1 209 ? -45.807 -6.055 67.440 1.00 79.12 209 ARG A N 1
ATOM 1723 C CA . ARG A 1 209 ? -46.672 -5.099 68.158 1.00 79.12 209 ARG A CA 1
ATOM 1724 C C . ARG A 1 209 ? -48.143 -5.523 68.118 1.00 79.12 209 ARG A C 1
ATOM 1726 O O . ARG A 1 209 ? -48.787 -5.542 69.165 1.00 79.12 209 ARG A O 1
ATOM 1733 N N . MET A 1 210 ? -48.652 -5.963 66.964 1.00 76.56 210 MET A N 1
ATOM 1734 C CA . MET A 1 210 ? -50.029 -6.470 66.846 1.00 76.56 210 MET A CA 1
ATOM 1735 C C . MET A 1 210 ? -50.269 -7.746 67.674 1.00 76.56 210 MET A C 1
ATOM 1737 O O . MET A 1 210 ? -51.307 -7.868 68.330 1.00 76.56 210 MET A O 1
ATOM 1741 N N . LYS A 1 211 ? -49.313 -8.687 67.703 1.00 73.19 211 LYS A N 1
ATOM 1742 C CA . LYS A 1 211 ? -49.407 -9.907 68.531 1.00 73.19 211 LYS A CA 1
ATOM 1743 C C . LYS A 1 211 ? -49.395 -9.595 70.033 1.00 73.19 211 LYS A C 1
ATOM 1745 O O . LYS A 1 211 ? -50.177 -10.183 70.782 1.00 73.19 211 LYS A O 1
ATOM 1750 N N . ASN A 1 212 ? -48.564 -8.651 70.473 1.00 72.94 212 ASN A N 1
ATOM 1751 C CA . ASN A 1 212 ? -48.494 -8.242 71.880 1.00 72.94 212 ASN A CA 1
ATOM 1752 C C . ASN A 1 212 ? -49.734 -7.446 72.327 1.00 72.94 212 ASN A C 1
ATOM 1754 O O . ASN A 1 212 ? -50.194 -7.633 73.453 1.00 72.94 212 ASN A O 1
ATOM 1758 N N . GLY A 1 213 ? -50.325 -6.635 71.442 1.00 67.12 213 GLY A N 1
ATOM 1759 C CA . GLY A 1 213 ? -51.607 -5.962 71.689 1.00 67.12 213 GLY A CA 1
ATOM 1760 C C . GLY A 1 213 ? -52.768 -6.947 71.876 1.00 67.12 213 GLY A C 1
ATOM 1761 O O . GLY A 1 213 ? -53.504 -6.854 72.856 1.00 67.12 213 GLY A O 1
ATOM 1762 N N . LYS A 1 214 ? -52.874 -7.971 71.013 1.00 60.09 214 LYS A N 1
ATOM 1763 C CA . LYS A 1 214 ? -53.897 -9.030 71.144 1.00 60.09 214 LYS A CA 1
ATOM 1764 C C . LYS A 1 214 ? -53.749 -9.868 72.423 1.00 60.09 214 LYS A C 1
ATOM 1766 O O . LYS A 1 214 ? -54.756 -10.260 73.004 1.00 60.09 214 LYS A O 1
ATOM 1771 N N . LYS A 1 215 ? -52.521 -10.125 72.895 1.00 58.78 215 LYS A N 1
ATOM 1772 C CA . LYS A 1 215 ? -52.280 -10.841 74.166 1.00 58.78 215 LYS A CA 1
ATOM 1773 C C . LYS A 1 215 ? -52.689 -10.040 75.408 1.00 58.78 215 LYS A C 1
ATOM 1775 O O . LYS A 1 215 ? -53.116 -10.652 76.380 1.00 58.78 215 LYS A O 1
ATOM 1780 N N . LYS A 1 216 ? -52.581 -8.706 75.390 1.00 55.06 216 LYS A N 1
ATOM 1781 C CA . LYS A 1 216 ? -53.043 -7.852 76.501 1.00 55.06 216 LYS A CA 1
ATOM 1782 C C . LYS A 1 216 ? -54.569 -7.713 76.539 1.00 55.06 216 LYS A C 1
ATOM 1784 O O . LYS A 1 216 ? -55.133 -7.758 77.622 1.00 55.06 216 LYS A O 1
ATOM 1789 N N . GLY A 1 217 ? -55.238 -7.651 75.384 1.00 52.88 217 GLY A N 1
ATOM 1790 C CA . GLY A 1 217 ? -56.709 -7.619 75.321 1.00 52.88 217 GLY A CA 1
ATOM 1791 C C . GLY A 1 217 ? -57.393 -8.895 75.834 1.00 52.88 217 GLY A C 1
ATOM 1792 O O . GLY A 1 217 ? -58.486 -8.826 76.374 1.00 52.88 217 GLY A O 1
ATOM 1793 N N . LYS A 1 218 ? -56.729 -10.055 75.736 1.00 52.34 218 LYS A N 1
ATOM 1794 C CA . LYS A 1 218 ? -57.250 -11.350 76.217 1.00 52.34 218 LYS A CA 1
ATOM 1795 C C . LYS A 1 218 ? -57.086 -11.606 77.723 1.00 52.34 218 LYS A C 1
ATOM 1797 O O . LYS A 1 218 ? -57.546 -12.637 78.188 1.00 52.34 218 LYS A O 1
ATOM 1802 N N . LYS A 1 219 ? -56.390 -10.732 78.460 1.00 52.38 219 LYS A N 1
ATOM 1803 C CA . LYS A 1 219 ? -56.198 -10.851 79.920 1.00 52.38 219 LYS A CA 1
ATOM 1804 C C . LYS A 1 219 ? -57.183 -10.009 80.742 1.00 52.38 219 LYS A C 1
ATOM 1806 O O . LYS A 1 219 ? -57.184 -10.138 81.958 1.00 52.38 219 LYS A O 1
ATOM 1811 N N . ASN A 1 220 ? -57.984 -9.168 80.086 1.00 50.66 220 ASN A N 1
ATOM 1812 C CA . ASN A 1 220 ? -58.962 -8.280 80.724 1.00 50.66 220 ASN A CA 1
ATOM 1813 C C . ASN A 1 220 ? -60.420 -8.724 80.479 1.00 50.66 220 ASN A C 1
ATOM 1815 O O . ASN A 1 220 ? -61.337 -7.926 80.650 1.00 50.66 220 ASN A O 1
ATOM 1819 N N . HIS A 1 221 ? -60.616 -9.974 80.058 1.00 45.69 221 HIS A N 1
ATOM 1820 C CA . HIS A 1 221 ? -61.904 -10.660 79.988 1.00 45.69 221 HIS A CA 1
ATOM 1821 C C . HIS A 1 221 ? -61.778 -11.975 80.746 1.00 45.69 221 HIS A C 1
ATOM 1823 O O . HIS A 1 221 ? -62.780 -12.359 81.381 1.00 45.69 221 HIS A O 1
#